Protein AF-A0A2E1AMY2-F1 (afdb_monomer_lite)

pLDDT: mean 78.02, std 17.56, range [30.98, 97.0]

Foldseek 3Di:
DDDPDDDQDDDPPGPADWDDDPQWTAHPPPRDTDHDPPDDPCPVPPPVPPDPDPVVVVVVLVVLLVLLLVLLCLFFPDPLNVVVLVVLVVVLVVVLVVVVVVQVVVCVVVVHDDDVVVSVVVSVVSCCVRDVDDRDHDDPVVSVVVSVVLSVLLSLLVVCLVPQFPQPDDQDDLLSSLLSVLVLVCLCVFDDDPNDGLRHHDPCSVNRGDDLVCCVSSVRDSVSNVVSNVSSVVRLVCSCPVVVDDSVSSRRDDPPVD

Radius of gyration: 28.72 Å; chains: 1; bounding box: 86×51×77 Å

Secondary structure (DSSP, 8-state):
----S------TT--S-EEEETTEEEETTT--EEE-TT-SS-TTTSTTTT--SHHHHHHHHHHHHHHHHHHHHHHHT-HHHHHHHHHHHHHHHHHHHHHHHHHHHHHHHHT----HHHHHHHHHHHHHHH-SS---PPPHHHHHHHHHHHHHHHHHHHHHHHHHS-------THHHHHHHHHHHHHHHH-EEETTEEEEPPPHHHHHHSPPGGGGGGGT--HHHHHHHHHHHHHHHHHHHHTS---HHHH--------

Structure (mmCIF, N/CA/C/O backbon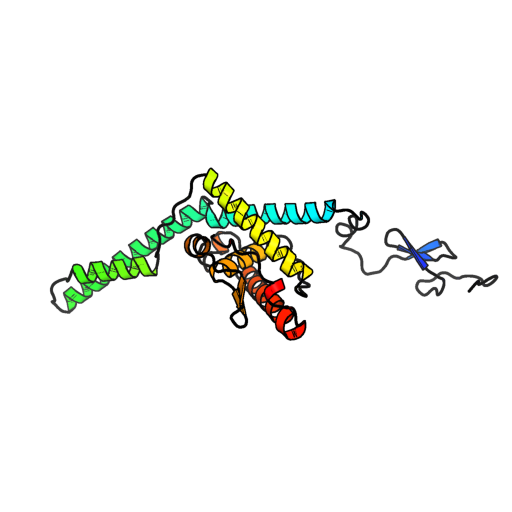e):
data_AF-A0A2E1AMY2-F1
#
_entry.id   AF-A0A2E1AMY2-F1
#
loop_
_atom_site.group_PDB
_atom_site.id
_atom_site.type_symbol
_atom_site.label_atom_id
_atom_site.label_alt_id
_atom_site.label_comp_id
_atom_site.label_asym_id
_atom_site.label_entity_id
_atom_site.label_seq_id
_atom_site.pdbx_PDB_ins_code
_atom_site.Cartn_x
_atom_site.Cartn_y
_atom_site.Cartn_z
_atom_site.occupancy
_atom_site.B_iso_or_equiv
_atom_site.auth_seq_id
_atom_site.auth_comp_id
_atom_site.auth_asym_id
_atom_site.auth_atom_id
_atom_site.pdbx_PDB_model_num
ATOM 1 N N . MET A 1 1 ? 39.941 15.121 -46.372 1.00 40.31 1 MET A N 1
ATOM 2 C CA . MET A 1 1 ? 40.728 15.903 -47.353 1.00 40.31 1 MET A CA 1
ATOM 3 C C . MET A 1 1 ? 42.065 16.235 -46.708 1.00 40.31 1 MET A C 1
ATOM 5 O O . MET A 1 1 ? 42.075 16.691 -45.576 1.00 40.31 1 MET A O 1
ATOM 9 N N . ASN A 1 2 ? 43.173 15.913 -47.380 1.00 42.38 2 ASN A N 1
ATOM 10 C CA . ASN A 1 2 ? 44.539 16.120 -46.892 1.00 42.38 2 ASN A CA 1
ATOM 11 C C . ASN A 1 2 ? 44.938 17.601 -47.017 1.00 42.38 2 ASN A C 1
ATOM 13 O O . ASN A 1 2 ? 45.165 18.055 -48.135 1.00 42.38 2 ASN A O 1
ATOM 17 N N . HIS A 1 3 ? 45.101 18.323 -45.905 1.00 49.75 3 HIS A N 1
ATOM 18 C CA . HIS A 1 3 ? 45.781 19.625 -45.909 1.00 49.75 3 HIS A CA 1
ATOM 19 C C . HIS A 1 3 ? 47.293 19.394 -45.790 1.00 49.75 3 HIS A C 1
ATOM 21 O O . HIS A 1 3 ? 47.839 19.235 -44.700 1.00 49.75 3 HIS A O 1
ATOM 27 N N . ARG A 1 4 ? 47.979 19.314 -46.936 1.00 46.59 4 ARG A N 1
ATOM 28 C CA . ARG A 1 4 ? 49.444 19.365 -47.014 1.00 46.59 4 ARG A CA 1
ATOM 29 C C . ARG A 1 4 ? 49.865 20.827 -47.203 1.00 46.59 4 ARG A C 1
ATOM 31 O O . ARG A 1 4 ? 49.759 21.330 -48.313 1.00 46.59 4 ARG A O 1
ATOM 38 N N . GLY A 1 5 ? 50.362 21.473 -46.144 1.00 57.19 5 GLY A N 1
ATOM 39 C CA . GLY A 1 5 ? 51.213 22.671 -46.260 1.00 57.19 5 GLY A CA 1
ATOM 40 C C . GLY A 1 5 ? 50.731 23.974 -45.612 1.00 57.19 5 GLY A C 1
ATOM 41 O O . GLY A 1 5 ? 51.492 24.937 -45.614 1.00 57.19 5 GLY A O 1
ATOM 42 N N . GLU A 1 6 ? 49.531 24.037 -45.036 1.00 61.88 6 GLU A N 1
ATOM 43 C CA . GLU A 1 6 ? 49.049 25.247 -44.347 1.00 61.88 6 GLU A CA 1
ATOM 44 C C . GLU A 1 6 ? 49.477 25.250 -42.868 1.00 61.88 6 GLU A C 1
ATOM 46 O O . GLU A 1 6 ? 49.405 24.224 -42.187 1.00 61.88 6 GLU A O 1
ATOM 51 N N . ILE A 1 7 ? 49.949 26.401 -42.365 1.00 63.97 7 ILE A N 1
ATOM 52 C CA . ILE A 1 7 ? 50.343 26.567 -40.957 1.00 63.97 7 ILE A CA 1
ATOM 53 C C . ILE A 1 7 ? 49.083 26.472 -40.094 1.00 63.97 7 ILE A C 1
ATOM 55 O O . ILE A 1 7 ? 48.246 27.372 -40.075 1.00 63.97 7 ILE A O 1
ATOM 59 N N . HIS A 1 8 ? 48.961 25.365 -39.370 1.00 70.12 8 HIS A N 1
ATOM 60 C CA . HIS A 1 8 ? 47.844 25.108 -38.472 1.00 70.12 8 HIS A CA 1
ATOM 61 C C . HIS A 1 8 ? 47.983 25.914 -37.174 1.00 70.12 8 HIS A C 1
ATOM 63 O O . HIS A 1 8 ? 48.888 25.673 -36.372 1.00 70.12 8 HIS A O 1
ATOM 69 N N . VAL A 1 9 ? 47.064 26.854 -36.945 1.00 70.50 9 VAL A N 1
ATOM 70 C CA . VAL A 1 9 ? 46.978 27.630 -35.700 1.00 70.50 9 VAL A CA 1
ATOM 71 C C . VAL A 1 9 ? 45.833 27.079 -34.858 1.00 70.50 9 VAL A C 1
ATOM 73 O O . VAL A 1 9 ? 44.658 27.201 -35.205 1.00 70.50 9 VAL A O 1
ATOM 76 N N . CYS A 1 10 ? 46.169 26.445 -33.735 1.00 69.75 10 CYS A N 1
ATOM 77 C CA . CYS A 1 10 ? 45.175 25.761 -32.919 1.00 69.75 10 CYS A CA 1
ATOM 78 C C . CYS A 1 10 ? 44.478 26.719 -31.941 1.00 69.75 10 CYS A C 1
ATOM 80 O O . CYS A 1 10 ? 45.086 27.189 -30.984 1.00 69.75 10 CYS A O 1
ATOM 82 N N . SER A 1 11 ? 43.183 26.955 -32.148 1.00 69.50 11 SER A N 1
ATOM 83 C CA . SER A 1 11 ? 42.293 27.703 -31.249 1.00 69.50 11 SER A CA 1
ATOM 84 C C . SER A 1 11 ? 41.048 26.874 -30.895 1.00 69.50 11 SER A C 1
ATOM 86 O O . SER A 1 11 ? 40.815 25.816 -31.488 1.00 69.50 11 SER A O 1
ATOM 88 N N . ASP A 1 12 ? 40.221 27.345 -29.955 1.00 61.81 12 ASP A N 1
ATOM 89 C CA . ASP A 1 12 ? 38.968 26.667 -29.562 1.00 61.81 12 ASP A CA 1
ATOM 90 C C . ASP A 1 12 ? 38.034 26.392 -30.761 1.00 61.81 12 ASP A C 1
ATOM 92 O O . ASP A 1 12 ? 37.312 25.391 -30.787 1.00 61.81 12 ASP A O 1
ATOM 96 N N . HIS A 1 13 ? 38.123 27.230 -31.799 1.00 62.97 13 HIS A N 1
ATOM 97 C CA . HIS A 1 13 ? 37.326 27.175 -33.028 1.00 62.97 13 HIS A CA 1
ATOM 98 C C . HIS A 1 13 ? 38.078 26.545 -34.206 1.00 62.97 13 HIS A C 1
ATOM 100 O O . HIS A 1 13 ? 37.733 26.770 -35.354 1.00 62.97 13 HIS A O 1
ATOM 106 N N . CYS A 1 14 ? 39.127 25.770 -33.940 1.00 69.62 14 CYS A N 1
ATOM 107 C CA . CYS A 1 14 ? 39.872 25.092 -34.991 1.00 69.62 14 CYS A CA 1
ATOM 108 C C . CYS A 1 14 ? 38.985 24.117 -35.799 1.00 69.62 14 CYS A C 1
ATOM 110 O O . CYS A 1 14 ? 38.305 23.282 -35.193 1.00 69.62 14 CYS A O 1
ATOM 112 N N . ASP A 1 15 ? 39.088 24.181 -37.132 1.00 64.81 15 ASP A N 1
ATOM 113 C CA . ASP A 1 15 ? 38.325 23.376 -38.106 1.00 64.81 15 ASP A CA 1
ATOM 114 C C . ASP A 1 15 ? 38.953 22.015 -38.454 1.00 64.81 15 ASP A C 1
ATOM 116 O O . ASP A 1 15 ? 38.374 21.225 -39.199 1.00 64.81 15 ASP A O 1
ATOM 120 N N . SER A 1 16 ? 40.144 21.715 -37.929 1.00 69.62 16 SER A N 1
ATOM 121 C CA . SER A 1 16 ? 40.772 20.407 -38.149 1.00 69.62 16 SER A CA 1
ATOM 122 C C . SER A 1 16 ? 39.957 19.277 -37.515 1.00 69.62 16 SER A C 1
ATOM 124 O O . SER A 1 16 ? 39.240 19.477 -36.531 1.00 69.62 16 SER A O 1
ATOM 126 N N . GLU A 1 17 ? 40.094 18.070 -38.065 1.00 63.53 17 GLU A N 1
ATOM 127 C CA . GLU A 1 17 ? 39.434 16.873 -37.552 1.00 63.53 17 GLU A CA 1
ATOM 128 C C . GLU A 1 17 ? 39.862 16.636 -36.091 1.00 63.53 17 GLU A C 1
ATOM 130 O O . GLU A 1 17 ? 41.052 16.654 -35.767 1.00 63.53 17 GLU A O 1
ATOM 135 N N . LYS A 1 18 ? 38.904 16.479 -35.171 1.00 70.06 18 LYS A N 1
ATOM 136 C CA . LYS A 1 18 ? 39.182 16.323 -33.733 1.00 70.06 18 LYS A CA 1
ATOM 137 C C . LYS A 1 18 ? 38.855 14.902 -33.312 1.00 70.06 18 LYS A C 1
ATOM 139 O O . LYS A 1 18 ? 37.743 14.428 -33.530 1.00 70.06 18 LYS A O 1
ATOM 144 N N . VAL A 1 19 ? 39.808 14.249 -32.658 1.00 64.31 19 VAL A N 1
ATOM 145 C CA . VAL A 1 19 ? 39.619 12.909 -32.098 1.00 64.31 19 VAL A CA 1
ATOM 146 C C . VAL A 1 19 ? 39.274 13.046 -30.623 1.00 64.31 19 VAL A C 1
ATOM 148 O O . VAL A 1 19 ? 39.917 13.785 -29.874 1.00 64.31 19 VAL A O 1
ATOM 151 N N . PHE A 1 20 ? 38.219 12.352 -30.207 1.00 61.69 20 PHE A N 1
ATOM 152 C CA . PHE A 1 20 ? 37.793 12.317 -28.816 1.00 61.69 20 PHE A CA 1
ATOM 153 C C . PHE A 1 20 ? 38.506 11.179 -28.084 1.00 61.69 20 PHE A C 1
ATOM 155 O O . PHE A 1 20 ? 38.316 10.011 -28.424 1.00 61.69 20 PHE A O 1
ATOM 162 N N . SER A 1 21 ? 39.301 11.517 -27.070 1.00 55.84 21 SER A N 1
ATOM 163 C CA . SER A 1 21 ? 39.931 10.542 -26.177 1.00 55.84 21 SER A CA 1
ATOM 164 C C . SER A 1 21 ? 39.962 11.062 -24.740 1.00 55.84 21 SER A C 1
ATOM 166 O O . SER A 1 21 ? 40.225 12.239 -24.479 1.00 55.84 21 SER A O 1
ATOM 168 N N . ASP A 1 22 ? 39.646 10.180 -23.792 1.00 59.34 22 ASP A N 1
ATOM 169 C CA . ASP A 1 22 ? 39.714 10.428 -22.346 1.00 59.34 22 ASP A CA 1
ATOM 170 C C . ASP A 1 22 ? 38.980 11.692 -21.860 1.00 59.34 22 ASP A C 1
ATOM 172 O O . ASP A 1 22 ? 39.437 12.380 -20.951 1.00 59.34 22 ASP A O 1
ATOM 176 N N . GLY A 1 23 ? 37.837 12.028 -22.469 1.00 54.19 23 GLY A N 1
ATOM 177 C CA . GLY A 1 23 ? 37.028 13.184 -22.059 1.00 54.19 23 GLY A CA 1
ATOM 178 C C . GLY A 1 23 ? 37.481 14.532 -22.631 1.00 54.19 23 GLY A C 1
ATOM 179 O O . GLY A 1 23 ? 36.841 15.549 -22.356 1.00 54.19 23 GLY A O 1
ATOM 180 N N . PHE A 1 24 ? 38.520 14.546 -23.466 1.00 61.28 24 PHE A N 1
ATOM 181 C CA . PHE A 1 24 ? 39.029 15.739 -24.137 1.00 61.28 24 PHE A CA 1
ATOM 182 C C . PHE A 1 24 ? 38.851 15.627 -25.654 1.00 61.28 24 PHE A C 1
ATOM 184 O O . PHE A 1 24 ? 38.907 14.542 -26.236 1.00 61.28 24 PHE A O 1
ATOM 191 N N . LEU A 1 25 ? 38.634 16.769 -26.305 1.00 66.12 25 LEU A N 1
ATOM 192 C CA . LEU A 1 25 ? 38.726 16.874 -27.760 1.00 66.12 25 LEU A CA 1
ATOM 193 C C . LEU A 1 25 ? 40.169 17.227 -28.106 1.00 66.12 25 LEU A C 1
ATOM 195 O O . LEU A 1 25 ? 40.648 18.288 -27.708 1.00 66.12 25 LEU A O 1
ATOM 199 N N . THR A 1 26 ? 40.851 16.343 -28.827 1.00 75.44 26 THR A N 1
ATOM 200 C CA . THR A 1 26 ? 42.246 16.540 -29.225 1.00 75.44 26 THR A CA 1
ATOM 201 C C . THR A 1 26 ? 42.296 16.881 -30.707 1.00 75.44 26 THR A C 1
ATOM 203 O O . THR A 1 26 ? 41.752 16.153 -31.540 1.00 75.44 26 THR A O 1
ATOM 206 N N . CYS A 1 27 ? 42.927 18.003 -31.044 1.00 77.69 27 CYS A N 1
ATOM 207 C CA . CYS A 1 27 ? 43.193 18.356 -32.436 1.00 77.69 27 CYS A CA 1
ATOM 208 C C . CYS A 1 27 ? 44.152 17.333 -33.065 1.00 77.69 27 CYS A C 1
ATOM 210 O O . CYS A 1 27 ? 45.223 17.085 -32.513 1.00 77.69 27 CYS A O 1
ATOM 212 N N . THR A 1 28 ? 43.796 16.757 -34.218 1.00 73.38 28 THR A N 1
ATOM 213 C CA . THR A 1 28 ? 44.633 15.742 -34.893 1.00 73.38 28 THR A CA 1
ATOM 214 C C . THR A 1 28 ? 45.921 16.297 -35.489 1.00 73.38 28 THR A C 1
ATOM 216 O O . THR A 1 28 ? 46.838 15.525 -35.752 1.00 73.38 28 THR A O 1
ATOM 219 N N . ILE A 1 29 ? 46.015 17.618 -35.671 1.00 75.38 29 ILE A N 1
ATOM 220 C CA . ILE A 1 29 ? 47.194 18.265 -36.254 1.00 75.38 29 ILE A CA 1
ATOM 221 C C . ILE A 1 29 ? 48.177 18.728 -35.166 1.00 75.38 29 ILE A C 1
ATOM 223 O O . ILE A 1 29 ? 49.368 18.456 -35.269 1.00 75.38 29 ILE A O 1
ATOM 227 N N . SER A 1 30 ? 47.710 19.412 -34.112 1.00 74.31 30 SER A N 1
ATOM 228 C CA . SER A 1 30 ?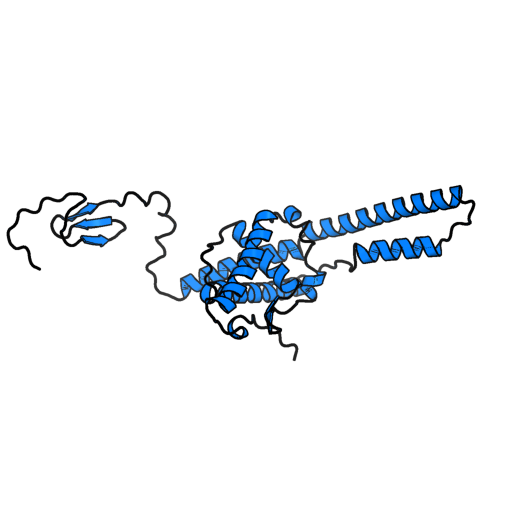 48.590 19.967 -33.061 1.00 74.31 30 SER A CA 1
ATOM 229 C C . SER A 1 30 ? 48.696 19.121 -31.790 1.00 74.31 30 SER A C 1
ATOM 231 O O . SER A 1 30 ? 49.562 19.387 -30.961 1.00 74.31 30 SER A O 1
ATOM 233 N N . GLY A 1 31 ? 47.787 18.166 -31.569 1.00 67.81 31 GLY A N 1
ATOM 234 C CA . GLY A 1 31 ? 47.720 17.388 -30.327 1.00 67.81 31 GLY A CA 1
ATOM 235 C C . GLY A 1 31 ? 47.231 18.166 -29.095 1.00 67.81 31 GLY A C 1
ATOM 236 O O . GLY A 1 31 ? 47.201 17.614 -27.996 1.00 67.81 31 GLY A O 1
ATOM 237 N N . ILE A 1 32 ? 46.828 19.434 -29.245 1.00 72.25 32 ILE A N 1
ATOM 238 C CA . ILE A 1 32 ? 46.321 20.251 -28.132 1.00 72.25 32 ILE A CA 1
ATOM 239 C C . ILE A 1 32 ? 44.943 19.738 -27.693 1.00 72.25 32 ILE A C 1
ATOM 241 O O . ILE A 1 32 ? 44.065 19.472 -28.522 1.00 72.25 32 ILE A O 1
ATOM 245 N N . ARG A 1 33 ? 44.773 19.594 -26.372 1.00 68.56 33 ARG A N 1
ATOM 246 C CA . ARG A 1 33 ? 43.568 19.063 -25.721 1.00 68.56 33 ARG A CA 1
ATOM 247 C C . ARG A 1 33 ? 42.667 20.205 -25.264 1.00 68.56 33 ARG A C 1
ATOM 249 O O . ARG A 1 33 ? 43.094 21.060 -24.495 1.00 68.56 33 ARG A O 1
ATOM 256 N N . TYR A 1 34 ? 41.405 20.166 -25.675 1.00 64.31 34 TYR A N 1
ATOM 257 C CA . TYR A 1 34 ? 40.381 21.125 -25.268 1.00 64.31 34 TYR A CA 1
ATOM 258 C C . TYR A 1 34 ? 39.431 20.484 -24.250 1.00 64.31 34 TYR A C 1
ATOM 260 O O . TYR A 1 34 ? 38.849 19.424 -24.505 1.00 64.31 34 TYR A O 1
ATOM 268 N N . ALA A 1 35 ? 39.266 21.125 -23.090 1.00 53.91 35 ALA A N 1
ATOM 269 C CA . ALA A 1 35 ? 38.279 20.734 -22.087 1.00 53.91 35 ALA A CA 1
ATOM 270 C C . ALA A 1 35 ? 36.901 21.305 -22.461 1.00 53.91 35 ALA A C 1
ATOM 272 O O . ALA A 1 35 ? 36.772 22.497 -22.732 1.00 53.91 35 ALA A O 1
ATOM 273 N N . LYS A 1 36 ? 35.841 20.485 -22.464 1.00 50.91 36 LYS A N 1
ATOM 274 C CA . LYS A 1 36 ? 34.476 21.010 -22.648 1.00 50.91 36 LYS A CA 1
ATOM 275 C C . LYS A 1 36 ? 34.057 21.831 -21.415 1.00 50.91 36 LYS A C 1
ATOM 277 O O . LYS A 1 36 ? 34.085 21.279 -20.315 1.00 50.91 36 LYS A O 1
ATOM 282 N N . PRO A 1 37 ? 33.508 23.051 -21.564 1.00 43.16 37 PRO A N 1
ATOM 283 C CA . PRO A 1 37 ? 33.017 23.862 -20.440 1.00 43.16 37 PRO A CA 1
ATOM 284 C C . PRO A 1 37 ? 31.703 23.359 -19.790 1.00 43.16 37 PRO A C 1
ATOM 286 O O . PRO A 1 37 ? 30.947 24.148 -19.237 1.00 43.16 37 PRO A O 1
ATOM 289 N N . LYS A 1 38 ? 31.383 22.053 -19.829 1.00 40.78 38 LYS A N 1
ATOM 290 C CA . LYS A 1 38 ? 30.124 21.508 -19.262 1.00 40.78 38 LYS A CA 1
ATOM 291 C C . LYS A 1 38 ? 30.238 20.224 -18.429 1.00 40.78 38 LYS A C 1
ATOM 293 O O . LYS A 1 38 ? 29.212 19.654 -18.076 1.00 40.78 38 LYS A O 1
ATOM 298 N N . TYR A 1 39 ? 31.440 19.780 -18.066 1.00 38.56 39 TYR A N 1
ATOM 299 C CA . TYR A 1 39 ? 31.623 18.544 -17.289 1.00 38.56 39 TYR A CA 1
ATOM 300 C C . TYR A 1 39 ? 32.449 18.766 -16.016 1.00 38.56 39 TYR A C 1
ATOM 302 O O . TYR A 1 39 ? 33.492 18.157 -15.819 1.00 38.56 39 TYR A O 1
ATOM 310 N N . VAL A 1 40 ? 31.951 19.611 -15.113 1.00 35.59 40 VAL A N 1
ATOM 311 C CA . VAL A 1 40 ? 32.382 19.614 -13.707 1.00 35.59 40 VAL A CA 1
ATOM 312 C C . VAL A 1 40 ? 31.167 19.197 -12.881 1.00 35.59 40 VAL A C 1
ATOM 314 O O . VAL A 1 40 ? 30.366 20.046 -12.518 1.00 35.59 40 VAL A O 1
ATOM 317 N N . ASN A 1 41 ? 30.961 17.873 -12.764 1.00 31.88 41 ASN A N 1
ATOM 318 C CA . ASN A 1 41 ? 30.173 17.146 -11.733 1.00 31.88 41 ASN A CA 1
ATOM 319 C C . ASN A 1 41 ? 29.782 15.701 -12.130 1.00 31.88 41 ASN A C 1
ATOM 321 O O . ASN A 1 41 ? 29.032 15.046 -11.416 1.00 31.88 41 ASN A O 1
ATOM 325 N N . THR A 1 42 ? 30.303 15.150 -13.230 1.00 38.03 42 THR A N 1
ATOM 326 C CA . THR A 1 42 ? 29.958 13.788 -13.707 1.00 38.03 42 THR A CA 1
ATOM 327 C C . THR A 1 42 ? 31.139 12.813 -13.736 1.00 38.03 42 THR A C 1
ATOM 329 O O . THR A 1 42 ? 31.023 11.718 -14.283 1.00 38.03 42 THR A O 1
ATOM 332 N N . TYR A 1 43 ? 32.264 13.155 -13.098 1.00 37.12 43 TYR A N 1
ATOM 333 C CA . TYR A 1 43 ? 33.479 12.324 -13.107 1.00 37.12 43 TYR A CA 1
ATOM 334 C C . TYR A 1 43 ? 33.322 10.979 -12.363 1.00 37.12 43 TYR A C 1
ATOM 336 O O . TYR A 1 43 ? 34.086 10.053 -12.606 1.00 37.12 43 TYR A O 1
ATOM 344 N N . GLN A 1 44 ? 32.287 10.814 -11.527 1.00 36.03 44 GLN A N 1
ATOM 345 C CA . GLN A 1 44 ? 31.931 9.507 -10.947 1.00 36.03 44 GLN A CA 1
ATOM 346 C C . GLN A 1 44 ? 30.903 8.710 -11.769 1.00 36.03 44 GLN A C 1
ATOM 348 O O . GLN A 1 44 ? 30.736 7.522 -11.522 1.00 36.03 44 GLN A O 1
ATOM 353 N N . ALA A 1 45 ? 30.234 9.313 -12.757 1.00 39.38 45 ALA A N 1
ATOM 354 C CA . ALA A 1 45 ? 29.166 8.646 -13.509 1.00 39.38 45 ALA A CA 1
ATOM 355 C C . ALA A 1 45 ? 29.640 7.985 -14.817 1.00 39.38 45 ALA A C 1
ATOM 357 O O . ALA A 1 45 ? 28.972 7.084 -15.316 1.00 39.38 45 ALA A O 1
ATOM 358 N N . ASN A 1 46 ? 30.784 8.401 -15.377 1.00 36.38 46 ASN A N 1
ATOM 359 C CA . ASN A 1 46 ? 31.157 8.032 -16.751 1.00 36.38 46 ASN A CA 1
ATOM 360 C C . ASN A 1 46 ? 32.362 7.083 -16.888 1.00 36.38 46 ASN A C 1
ATOM 362 O O . ASN A 1 46 ? 32.670 6.676 -18.006 1.00 36.38 46 ASN A O 1
ATOM 366 N N . HIS A 1 47 ? 32.998 6.651 -15.793 1.00 35.12 47 HIS A N 1
ATOM 367 C CA . HIS A 1 47 ? 34.066 5.638 -15.857 1.00 35.12 47 HIS A CA 1
ATOM 368 C C . HIS A 1 47 ? 33.573 4.177 -15.936 1.00 35.12 47 HIS A C 1
ATOM 370 O O . HIS A 1 47 ? 34.393 3.266 -16.011 1.00 35.12 47 HIS A O 1
ATOM 376 N N . GLU A 1 48 ? 32.261 3.929 -16.018 1.00 38.88 48 GLU A N 1
ATOM 377 C CA . GLU A 1 48 ? 31.706 2.575 -16.222 1.00 38.88 48 GLU A CA 1
ATOM 378 C C . GLU A 1 48 ? 31.282 2.265 -17.673 1.00 38.88 48 GLU A C 1
ATOM 380 O O . GLU A 1 48 ? 30.824 1.160 -17.961 1.00 38.88 48 GLU A O 1
ATOM 385 N N . TYR A 1 49 ? 31.458 3.190 -18.624 1.00 40.31 49 TYR A N 1
ATOM 386 C CA . TYR A 1 49 ? 30.783 3.101 -19.931 1.00 40.31 49 TYR A CA 1
ATOM 387 C C . TYR A 1 49 ? 31.525 2.367 -21.060 1.00 40.31 49 TYR A C 1
ATOM 389 O O . TYR A 1 49 ? 30.982 2.240 -22.156 1.00 40.31 49 TYR A O 1
ATOM 397 N N . HIS A 1 50 ? 32.702 1.789 -20.804 1.00 36.69 50 HIS A N 1
ATOM 398 C CA . HIS A 1 50 ? 33.422 0.983 -21.803 1.00 36.69 50 HIS A CA 1
ATOM 399 C C . HIS A 1 50 ? 33.781 -0.426 -21.313 1.00 36.69 50 HIS A C 1
ATOM 401 O O . HIS A 1 50 ? 34.893 -0.913 -21.497 1.00 36.69 50 HIS A O 1
ATOM 407 N N . ARG A 1 51 ? 32.802 -1.126 -20.724 1.00 34.25 51 ARG A N 1
ATOM 408 C CA . ARG A 1 51 ? 32.774 -2.597 -20.696 1.00 34.25 51 ARG A CA 1
ATOM 409 C C . ARG A 1 51 ? 31.418 -3.093 -21.189 1.00 34.25 51 ARG A C 1
ATOM 411 O O . ARG A 1 51 ? 30.479 -3.272 -20.422 1.00 34.25 51 ARG A O 1
ATOM 418 N N . THR A 1 52 ? 31.320 -3.340 -22.489 1.00 46.72 52 THR A N 1
ATOM 419 C CA . THR A 1 52 ? 30.299 -4.212 -23.082 1.00 46.72 52 THR A CA 1
ATOM 420 C C . THR A 1 52 ? 30.300 -5.559 -22.354 1.00 46.72 52 THR A C 1
ATOM 422 O O . THR A 1 52 ? 31.253 -6.304 -22.553 1.00 46.72 52 THR A O 1
ATOM 425 N N . SER A 1 53 ? 29.319 -5.886 -21.495 1.00 40.62 53 SER A N 1
ATOM 426 C CA . SER A 1 53 ? 29.070 -7.260 -20.998 1.00 40.62 53 SER A CA 1
ATOM 427 C C . SER A 1 53 ? 27.896 -7.332 -20.014 1.00 40.62 53 SER A C 1
ATOM 429 O O . SER A 1 53 ? 27.675 -6.428 -19.215 1.00 40.62 53 SER A O 1
ATOM 431 N N . SER A 1 54 ? 27.185 -8.461 -20.006 1.00 47.88 54 SER A N 1
ATOM 432 C CA . SER A 1 54 ? 26.070 -8.851 -19.116 1.00 47.88 54 SER A CA 1
ATOM 433 C C . SER A 1 54 ? 26.207 -8.529 -17.614 1.00 47.88 54 SER A C 1
ATOM 435 O O . SER A 1 54 ? 25.234 -8.600 -16.871 1.00 47.88 54 SER A O 1
ATOM 437 N N . THR A 1 55 ? 27.407 -8.218 -17.138 1.00 47.94 55 THR A N 1
ATOM 438 C CA . THR A 1 55 ? 27.755 -7.918 -15.746 1.00 47.94 55 THR A CA 1
ATOM 439 C C . THR A 1 55 ? 27.182 -6.591 -15.244 1.00 47.94 55 THR A C 1
ATOM 441 O O . THR A 1 55 ? 26.641 -6.577 -14.146 1.00 47.94 55 THR A O 1
ATOM 444 N N . VAL A 1 56 ? 27.187 -5.507 -16.030 1.00 49.53 56 VAL A N 1
ATOM 445 C CA . VAL A 1 56 ? 26.653 -4.194 -15.585 1.00 49.53 56 VAL A CA 1
ATOM 446 C C . VAL A 1 56 ? 25.131 -4.234 -15.416 1.00 49.53 56 VAL A C 1
ATOM 448 O O . VAL A 1 56 ? 24.589 -3.766 -14.415 1.00 49.53 56 VAL A O 1
ATOM 451 N N . VAL A 1 57 ? 24.431 -4.883 -16.353 1.00 56.56 57 VAL A N 1
ATOM 452 C CA . VAL A 1 57 ? 22.978 -5.108 -16.258 1.00 56.56 57 VAL A CA 1
ATOM 453 C C . VAL A 1 57 ? 22.645 -5.962 -15.029 1.00 56.56 57 VAL A C 1
ATOM 455 O O . VAL A 1 57 ? 21.711 -5.635 -14.299 1.00 56.56 57 VAL A O 1
ATOM 458 N N . ARG A 1 58 ? 23.446 -6.999 -14.742 1.00 58.88 58 ARG A N 1
ATOM 459 C CA . ARG A 1 58 ? 23.296 -7.832 -13.535 1.00 58.88 58 ARG A CA 1
ATOM 460 C C . ARG A 1 58 ? 23.545 -7.049 -12.244 1.00 58.88 58 ARG A C 1
ATOM 462 O O . ARG A 1 58 ? 22.791 -7.235 -11.296 1.00 58.88 58 ARG A O 1
ATOM 469 N N . VAL A 1 59 ? 24.541 -6.161 -12.199 1.00 59.78 59 VAL A N 1
ATOM 470 C CA . VAL A 1 59 ? 24.837 -5.324 -11.019 1.00 59.78 59 VAL A CA 1
ATOM 471 C C . VAL A 1 59 ? 23.707 -4.331 -10.755 1.00 59.78 59 VAL A C 1
ATOM 473 O O . VAL A 1 59 ? 23.245 -4.221 -9.621 1.00 59.78 59 VAL A O 1
ATOM 476 N N . HIS A 1 60 ? 23.192 -3.668 -11.793 1.00 66.62 60 HIS A N 1
ATOM 477 C CA . HIS A 1 60 ? 22.070 -2.738 -11.655 1.00 66.62 60 HIS A CA 1
ATOM 478 C C . HIS A 1 60 ? 20.780 -3.447 -11.214 1.00 66.62 60 HIS A C 1
ATOM 480 O O . HIS A 1 60 ? 20.074 -2.958 -10.334 1.00 66.62 60 HIS A O 1
ATOM 486 N N . GLN A 1 61 ? 20.500 -4.633 -11.766 1.00 72.94 61 GLN A N 1
ATOM 487 C CA . GLN A 1 61 ? 19.377 -5.468 -11.329 1.00 72.94 61 GLN A CA 1
ATOM 488 C C . GLN A 1 61 ? 19.554 -5.952 -9.888 1.00 72.94 61 GLN A C 1
ATOM 490 O O . GLN A 1 61 ? 18.616 -5.878 -9.103 1.00 72.94 61 GLN A O 1
ATOM 495 N N . HIS A 1 62 ? 20.746 -6.410 -9.505 1.00 79.00 62 HIS A N 1
ATOM 496 C CA . HIS A 1 62 ? 21.030 -6.835 -8.135 1.00 79.00 62 HIS A CA 1
ATOM 497 C C . HIS A 1 62 ? 20.862 -5.679 -7.140 1.00 79.00 62 HIS A C 1
ATOM 499 O O . HIS A 1 62 ? 20.240 -5.843 -6.094 1.00 79.00 62 HIS A O 1
ATOM 505 N N . HIS A 1 63 ? 21.346 -4.486 -7.487 1.00 82.56 63 HIS A N 1
ATOM 506 C CA . HIS A 1 63 ? 21.167 -3.288 -6.673 1.00 82.56 63 HIS A CA 1
ATOM 507 C C . HIS A 1 63 ? 19.686 -2.918 -6.510 1.00 82.56 63 HIS A C 1
ATOM 509 O O . HIS A 1 63 ? 19.230 -2.698 -5.388 1.00 82.56 63 HIS A O 1
ATOM 515 N N . LEU A 1 64 ? 18.912 -2.937 -7.602 1.00 84.56 64 LEU A N 1
ATOM 516 C CA . LEU A 1 64 ? 17.464 -2.730 -7.554 1.00 84.56 64 LEU A CA 1
ATOM 517 C C . LEU A 1 64 ? 16.778 -3.769 -6.661 1.00 84.56 64 LEU A C 1
ATOM 519 O O . LEU A 1 64 ? 15.935 -3.403 -5.846 1.00 84.56 64 LEU A O 1
ATOM 523 N N . LYS A 1 65 ? 17.147 -5.049 -6.790 1.00 88.00 65 LYS A N 1
ATOM 524 C CA . LYS A 1 65 ? 16.587 -6.130 -5.974 1.00 88.00 65 LYS A CA 1
ATOM 525 C C . LYS A 1 65 ? 16.883 -5.939 -4.488 1.00 88.00 65 LYS A C 1
ATOM 527 O O . LYS A 1 65 ? 15.986 -6.131 -3.674 1.00 88.00 65 LYS A O 1
ATOM 532 N N . ASN A 1 66 ? 18.088 -5.504 -4.133 1.00 89.88 66 ASN A N 1
ATOM 533 C CA . ASN A 1 66 ? 18.448 -5.232 -2.741 1.00 89.88 66 ASN A CA 1
ATOM 534 C C . ASN A 1 66 ? 17.620 -4.086 -2.152 1.00 89.88 66 ASN A C 1
ATOM 536 O O . ASN A 1 66 ? 17.013 -4.253 -1.096 1.00 89.88 66 ASN A O 1
ATOM 540 N N . ILE A 1 67 ? 17.515 -2.959 -2.862 1.00 90.00 67 ILE A N 1
ATOM 541 C CA . ILE A 1 67 ? 16.701 -1.824 -2.403 1.00 90.00 67 ILE A CA 1
ATOM 542 C C . ILE A 1 67 ? 15.225 -2.227 -2.324 1.00 90.00 67 ILE A C 1
ATOM 544 O O . ILE A 1 67 ? 14.541 -1.909 -1.353 1.00 90.00 67 ILE A O 1
ATOM 548 N N . ALA A 1 68 ? 14.724 -2.969 -3.314 1.00 92.19 68 ALA A N 1
ATOM 549 C CA . ALA A 1 68 ? 13.357 -3.474 -3.310 1.00 92.19 68 ALA A CA 1
ATOM 550 C C . ALA A 1 68 ? 13.085 -4.378 -2.106 1.00 92.19 68 ALA A C 1
ATOM 552 O O . ALA A 1 68 ? 12.067 -4.203 -1.434 1.00 92.19 68 ALA A O 1
ATOM 553 N N . HIS A 1 69 ? 14.015 -5.279 -1.791 1.00 94.62 69 HIS A N 1
ATOM 554 C CA . HIS A 1 69 ? 13.945 -6.135 -0.618 1.00 94.62 69 HIS A CA 1
ATOM 555 C C . HIS A 1 69 ? 13.912 -5.317 0.682 1.00 94.62 69 HIS A C 1
ATOM 557 O O . HIS A 1 69 ? 13.063 -5.556 1.540 1.00 94.62 69 HIS A O 1
ATOM 563 N N . GLU A 1 70 ? 14.792 -4.326 0.834 1.00 93.44 70 GLU A N 1
ATOM 564 C CA . GLU A 1 70 ? 14.827 -3.457 2.017 1.00 93.44 70 GLU A CA 1
ATOM 565 C C . GLU A 1 70 ? 13.529 -2.659 2.190 1.00 93.44 70 GLU A C 1
ATOM 567 O O . GLU A 1 70 ? 12.963 -2.614 3.287 1.00 93.44 70 GLU A O 1
ATOM 572 N N . VAL A 1 71 ? 13.009 -2.076 1.105 1.00 94.38 71 VAL A N 1
ATOM 573 C CA . VAL A 1 71 ? 11.735 -1.345 1.103 1.00 94.38 71 VAL A CA 1
ATOM 574 C C . VAL A 1 71 ? 10.578 -2.275 1.472 1.00 94.38 71 VAL A C 1
ATOM 576 O O . VAL A 1 71 ? 9.786 -1.933 2.353 1.00 94.38 71 VAL A O 1
ATOM 579 N N . LEU A 1 72 ? 10.497 -3.459 0.856 1.00 94.69 72 LEU A N 1
ATOM 580 C CA . LEU A 1 72 ? 9.490 -4.480 1.156 1.00 94.69 72 LEU A CA 1
ATOM 581 C C . LEU A 1 72 ? 9.525 -4.879 2.626 1.00 94.69 72 LEU A C 1
ATOM 583 O O . LEU A 1 72 ? 8.505 -4.807 3.310 1.00 94.69 72 LEU A O 1
ATOM 587 N N . PHE A 1 73 ? 10.700 -5.243 3.132 1.00 94.75 73 PHE A N 1
ATOM 588 C CA . PHE A 1 73 ? 10.864 -5.660 4.516 1.00 94.75 73 PHE A CA 1
ATOM 589 C C . PHE A 1 73 ? 10.476 -4.535 5.484 1.00 94.75 73 PHE A C 1
ATOM 591 O O . PHE A 1 73 ? 9.753 -4.753 6.461 1.00 94.75 73 PHE A O 1
ATOM 598 N N . ARG A 1 74 ? 10.884 -3.296 5.185 1.00 94.44 74 ARG A N 1
ATOM 599 C CA . ARG A 1 74 ? 10.544 -2.117 5.987 1.00 94.44 74 ARG A CA 1
ATOM 600 C C . ARG A 1 74 ? 9.034 -1.875 6.042 1.00 94.44 74 ARG A C 1
ATOM 602 O O . ARG A 1 74 ? 8.515 -1.605 7.129 1.00 94.44 74 ARG A O 1
ATOM 609 N N . LEU A 1 75 ? 8.341 -1.987 4.910 1.00 93.75 75 LEU A N 1
ATOM 610 C CA . LEU A 1 75 ? 6.898 -1.751 4.803 1.00 93.75 75 LEU A CA 1
ATOM 611 C C . LEU A 1 75 ? 6.057 -2.906 5.357 1.00 93.75 75 LEU A C 1
ATOM 613 O O . LEU A 1 75 ? 5.002 -2.650 5.932 1.00 93.75 75 LEU A O 1
ATOM 617 N N . LEU A 1 76 ? 6.498 -4.153 5.186 1.00 91.19 76 LEU A N 1
ATOM 618 C CA . LEU A 1 76 ? 5.688 -5.335 5.482 1.00 91.19 76 LEU A CA 1
ATOM 619 C C . LEU A 1 76 ? 6.019 -5.987 6.819 1.00 91.19 76 LEU A C 1
ATOM 621 O O . LEU A 1 76 ? 5.099 -6.443 7.480 1.00 91.19 76 LEU A O 1
ATOM 625 N N . PHE A 1 77 ? 7.285 -6.035 7.236 1.00 91.69 77 PHE A N 1
ATOM 626 C CA . PHE A 1 77 ? 7.715 -6.925 8.328 1.00 91.69 77 PHE A CA 1
ATOM 627 C C . PHE A 1 77 ? 8.483 -6.227 9.451 1.00 91.69 77 PHE A C 1
ATOM 629 O O . PHE A 1 77 ? 8.749 -6.819 10.495 1.00 91.69 77 PHE A O 1
ATOM 636 N N . SER A 1 78 ? 8.827 -4.949 9.287 1.00 92.00 78 SER A N 1
ATOM 637 C CA . SER A 1 78 ? 9.638 -4.250 10.281 1.00 92.00 78 SER A CA 1
ATOM 638 C C . SER A 1 78 ? 8.971 -4.134 11.657 1.00 92.00 78 SER A C 1
ATOM 640 O O . SER A 1 78 ? 7.756 -3.988 11.809 1.00 92.00 78 SER A O 1
ATOM 642 N N . LYS A 1 79 ? 9.797 -4.037 12.704 1.00 91.19 79 LYS A N 1
ATOM 643 C CA . LYS A 1 79 ? 9.323 -3.678 14.054 1.00 91.19 79 LYS A CA 1
ATOM 644 C C . LYS A 1 79 ? 8.562 -2.343 14.057 1.00 91.19 79 LYS A C 1
ATOM 646 O O . LYS A 1 79 ? 7.647 -2.158 14.858 1.00 91.19 79 LYS A O 1
ATOM 651 N N . LYS A 1 80 ? 8.925 -1.410 13.164 1.00 91.88 80 LYS A N 1
ATOM 652 C CA . LYS A 1 80 ? 8.239 -0.118 12.999 1.00 91.88 80 LYS A CA 1
ATOM 653 C C . LYS A 1 80 ? 6.818 -0.316 12.466 1.00 91.88 80 LYS A C 1
ATOM 655 O O . LYS A 1 80 ? 5.889 0.264 13.024 1.00 91.88 80 LYS A O 1
ATOM 660 N N . ARG A 1 81 ? 6.646 -1.204 11.478 1.00 90.38 81 ARG A N 1
ATOM 661 C CA . ARG A 1 81 ? 5.344 -1.618 10.937 1.00 90.38 81 ARG A CA 1
ATOM 662 C C . ARG A 1 81 ? 4.436 -2.180 12.028 1.00 90.38 81 ARG A C 1
ATOM 664 O O . ARG A 1 81 ? 3.306 -1.721 12.185 1.00 90.38 81 ARG A O 1
ATOM 671 N N . PHE A 1 82 ? 4.961 -3.093 12.840 1.00 88.44 82 PHE A N 1
ATOM 672 C CA . PHE A 1 82 ? 4.217 -3.685 13.951 1.00 88.44 82 PHE A CA 1
ATOM 673 C C . PHE A 1 82 ? 3.770 -2.651 14.992 1.00 88.44 82 PHE A C 1
ATOM 675 O O . PHE A 1 82 ? 2.609 -2.617 15.400 1.00 88.44 82 PHE A O 1
ATOM 682 N N . LYS A 1 83 ? 4.684 -1.761 15.401 1.00 91.06 83 LYS A N 1
ATOM 683 C CA . LYS A 1 83 ? 4.371 -0.678 16.344 1.00 91.06 83 LYS A CA 1
ATOM 684 C C . LYS A 1 83 ? 3.289 0.256 15.797 1.00 91.06 83 LYS A C 1
ATOM 686 O O . LYS A 1 83 ? 2.414 0.660 16.560 1.00 91.06 83 LYS A O 1
ATOM 691 N N . ALA A 1 84 ? 3.328 0.574 14.503 1.00 89.94 84 ALA A N 1
ATOM 692 C CA . ALA A 1 84 ? 2.324 1.415 13.857 1.00 89.94 84 ALA A CA 1
ATOM 693 C C . ALA A 1 84 ? 0.928 0.767 13.871 1.00 89.94 84 ALA A C 1
ATOM 695 O O . ALA A 1 84 ? -0.041 1.437 14.220 1.00 89.94 84 ALA A O 1
ATOM 696 N N . GLU A 1 85 ? 0.819 -0.535 13.588 1.00 87.75 85 GLU A N 1
ATOM 697 C CA . GLU A 1 85 ? -0.465 -1.254 13.670 1.00 87.75 85 GLU A CA 1
ATOM 698 C C . GLU A 1 85 ? -0.992 -1.361 15.099 1.00 87.75 85 GLU A C 1
ATOM 700 O O . GLU A 1 85 ? -2.170 -1.104 15.351 1.00 87.75 85 GLU A O 1
ATOM 705 N N . LYS A 1 86 ? -0.118 -1.641 16.072 1.00 88.94 86 LYS A N 1
ATOM 706 C CA . LYS A 1 86 ? -0.516 -1.657 17.484 1.00 88.94 86 LYS A CA 1
ATOM 707 C C . LYS A 1 86 ? -1.029 -0.288 17.942 1.00 88.94 86 LYS A C 1
ATOM 709 O O . LYS A 1 86 ? -2.039 -0.215 18.641 1.00 88.94 86 LYS A O 1
ATOM 714 N N . LYS A 1 87 ? -0.361 0.796 17.529 1.00 90.94 87 LYS A N 1
ATOM 715 C CA . LYS A 1 87 ? -0.801 2.169 17.811 1.00 90.94 87 LYS A CA 1
ATOM 716 C C . LYS A 1 87 ? -2.156 2.461 17.166 1.00 90.94 87 LYS A C 1
ATOM 718 O O . LYS A 1 87 ? -3.044 2.963 17.842 1.00 90.94 87 LYS A O 1
ATOM 723 N N . ARG A 1 88 ? -2.346 2.079 15.902 1.00 89.12 88 ARG A N 1
ATOM 724 C CA . ARG A 1 88 ? -3.621 2.234 15.189 1.00 89.12 88 ARG A CA 1
ATOM 725 C C . ARG A 1 88 ? -4.767 1.521 15.906 1.00 89.12 88 ARG A C 1
ATOM 727 O O . ARG A 1 88 ? -5.824 2.117 16.090 1.00 89.12 88 ARG A O 1
ATOM 734 N N . LEU A 1 89 ? -4.559 0.280 16.348 1.00 90.56 89 LEU A N 1
ATOM 735 C CA . LEU A 1 89 ? -5.551 -0.461 17.132 1.00 90.56 89 LEU A CA 1
ATOM 736 C C . LEU A 1 89 ? -5.911 0.269 18.426 1.00 90.56 89 LEU A C 1
ATOM 738 O O . LEU A 1 89 ? -7.090 0.428 18.738 1.00 90.56 89 LEU A O 1
ATOM 742 N N . PHE A 1 90 ? -4.904 0.757 19.145 1.00 92.69 90 PHE A N 1
ATOM 743 C CA . PHE A 1 90 ? -5.107 1.539 20.358 1.00 92.69 90 PHE A CA 1
ATOM 744 C C . PHE A 1 90 ? -5.894 2.836 20.098 1.00 92.69 90 PHE A C 1
ATOM 746 O O . PHE A 1 90 ? -6.835 3.145 20.833 1.00 92.69 90 PHE A O 1
ATOM 753 N N . ASP A 1 91 ? -5.563 3.569 19.034 1.00 93.81 91 ASP A N 1
ATOM 754 C CA . ASP A 1 91 ? -6.243 4.813 18.663 1.00 93.81 91 ASP A CA 1
ATOM 755 C C . ASP A 1 91 ? -7.718 4.559 18.303 1.00 93.81 91 ASP A C 1
ATOM 757 O O . ASP A 1 91 ? -8.607 5.273 18.773 1.00 93.81 91 ASP A O 1
ATOM 761 N N . VAL A 1 92 ? -8.010 3.478 17.571 1.00 93.00 92 VAL A N 1
ATOM 762 C CA . VAL A 1 92 ? -9.390 3.077 17.248 1.00 93.00 92 VAL A CA 1
ATOM 763 C C . VAL A 1 92 ? -10.165 2.673 18.503 1.00 93.00 92 VAL A C 1
ATOM 765 O O . VAL A 1 92 ? -11.308 3.093 18.675 1.00 93.00 92 VAL A O 1
ATOM 768 N N . GLN A 1 93 ? -9.553 1.929 19.427 1.00 93.75 93 GLN A N 1
ATOM 769 C CA . GLN A 1 93 ? -10.177 1.599 20.714 1.00 93.75 93 GLN A CA 1
ATOM 770 C C . GLN A 1 93 ? -10.484 2.853 21.543 1.00 93.75 93 GLN A C 1
ATOM 772 O O . GLN A 1 93 ? -11.539 2.943 22.176 1.00 93.75 93 GLN A O 1
ATOM 777 N N . LYS A 1 94 ? -9.591 3.849 21.530 1.00 96.62 94 LYS A N 1
ATOM 778 C CA . LYS A 1 94 ? -9.814 5.140 22.191 1.00 96.62 94 LYS A CA 1
ATOM 779 C C . LYS A 1 94 ? -10.997 5.885 21.570 1.00 96.62 94 LYS A C 1
ATOM 781 O O . LYS A 1 94 ? -11.803 6.458 22.304 1.00 96.62 94 LYS A O 1
ATOM 786 N N . ASP A 1 95 ? -11.133 5.859 20.250 1.00 96.00 95 ASP A N 1
ATOM 787 C CA . ASP A 1 95 ? -12.248 6.501 19.555 1.00 96.00 95 ASP A CA 1
ATOM 788 C C . ASP A 1 95 ? -13.583 5.780 19.779 1.00 96.00 95 ASP A C 1
ATOM 790 O O . ASP A 1 95 ? -14.593 6.448 20.003 1.00 96.00 95 ASP A O 1
ATOM 794 N N . ILE A 1 96 ? -13.589 4.443 19.845 1.00 96.56 96 ILE A N 1
ATOM 795 C CA . ILE A 1 96 ? -14.765 3.659 20.261 1.00 96.56 96 ILE A CA 1
ATOM 796 C C . ILE A 1 96 ? -15.209 4.070 21.670 1.00 96.56 96 ILE A C 1
ATOM 798 O O . ILE A 1 96 ? -16.387 4.351 21.888 1.00 96.56 96 ILE A O 1
ATOM 802 N N . LYS A 1 97 ? -14.275 4.200 22.623 1.00 96.06 97 LYS A N 1
ATOM 803 C CA . LYS A 1 97 ? -14.598 4.654 23.987 1.00 96.06 97 LYS A CA 1
ATOM 804 C C . LYS A 1 97 ? -15.225 6.051 23.997 1.00 96.06 97 LYS A C 1
ATOM 806 O O . LYS A 1 97 ? -16.234 6.261 24.666 1.00 96.06 97 LYS A O 1
ATOM 811 N N . LYS A 1 98 ? -14.672 7.004 23.237 1.00 97.00 98 LYS A N 1
ATOM 812 C CA . LYS A 1 98 ? -15.254 8.356 23.107 1.00 97.00 98 LYS A CA 1
ATOM 813 C C . LYS A 1 98 ? -16.663 8.311 22.513 1.00 97.00 98 LYS A C 1
ATOM 815 O O . LYS A 1 98 ? -17.550 9.015 22.992 1.00 97.00 98 LYS A O 1
ATOM 820 N N . MET A 1 99 ? -16.867 7.489 21.484 1.00 96.31 99 MET A N 1
ATOM 821 C CA . MET A 1 99 ? -18.167 7.292 20.849 1.00 96.31 99 MET A CA 1
ATOM 822 C C . MET A 1 99 ? -19.187 6.745 21.851 1.00 96.31 99 MET A C 1
ATOM 824 O O . MET A 1 99 ? -20.269 7.312 21.967 1.00 96.31 99 MET A O 1
ATOM 828 N N . TRP A 1 100 ? -18.833 5.729 22.639 1.00 96.50 100 TRP A N 1
ATOM 829 C CA . TRP A 1 100 ? -19.711 5.189 23.679 1.00 96.50 100 TRP A CA 1
ATOM 830 C C . TRP A 1 100 ? -20.074 6.214 24.752 1.00 96.50 100 TRP A C 1
ATOM 832 O O . TRP A 1 100 ? -21.240 6.308 25.128 1.00 96.50 100 TRP A O 1
ATOM 842 N N . VAL A 1 101 ? -19.120 7.039 25.196 1.00 95.94 101 VAL A N 1
ATOM 843 C CA . VAL A 1 101 ? -19.407 8.141 26.130 1.00 95.94 101 VAL A CA 1
ATOM 844 C C . VAL A 1 101 ? -20.396 9.138 25.517 1.00 95.94 101 VAL A C 1
ATOM 846 O O . VAL A 1 101 ? -21.311 9.592 26.203 1.00 95.94 101 VAL A O 1
ATOM 849 N N . LYS A 1 102 ? -20.254 9.465 24.226 1.00 95.94 102 LYS A N 1
ATOM 850 C CA . LYS A 1 102 ? -21.191 10.348 23.514 1.00 95.94 102 LYS A CA 1
ATOM 851 C C . LYS A 1 102 ? -22.583 9.722 23.391 1.00 95.94 102 LYS A C 1
ATOM 853 O O . LYS A 1 102 ? -23.561 10.415 23.647 1.00 95.94 102 LYS A O 1
ATOM 858 N N . MET A 1 103 ? -22.671 8.437 23.045 1.00 95.69 103 MET A N 1
ATOM 859 C CA . MET A 1 103 ? -23.943 7.710 22.966 1.00 95.69 103 MET A CA 1
ATOM 860 C C . MET A 1 103 ? -24.639 7.682 24.325 1.00 95.69 103 MET A C 1
ATOM 862 O O . MET A 1 103 ? -25.791 8.088 24.411 1.00 95.69 103 MET A O 1
ATOM 866 N N . LYS A 1 104 ? -23.925 7.323 25.401 1.00 94.69 104 LYS A N 1
ATOM 867 C CA . LYS A 1 104 ? -24.468 7.337 26.767 1.00 94.69 104 LYS A CA 1
ATOM 868 C C . LYS A 1 104 ? -25.040 8.709 27.138 1.00 94.69 104 LYS A C 1
ATOM 870 O O . LYS A 1 104 ? -26.189 8.796 27.543 1.00 94.69 104 LYS A O 1
ATOM 875 N N . ARG A 1 105 ? -24.280 9.788 26.911 1.00 95.25 105 ARG A N 1
ATOM 876 C CA . ARG A 1 105 ? -24.757 11.161 27.165 1.00 95.25 105 ARG A CA 1
ATOM 877 C C . ARG A 1 105 ? -26.011 11.512 26.364 1.00 95.25 105 ARG A C 1
ATOM 879 O O . ARG A 1 105 ? -26.815 12.307 26.834 1.00 95.25 105 ARG A O 1
ATOM 886 N N . ASN A 1 106 ? -26.160 10.980 25.152 1.00 95.00 106 ASN A N 1
ATOM 887 C CA . ASN A 1 106 ? -27.366 11.186 24.357 1.00 95.00 106 ASN A CA 1
ATOM 888 C C . ASN A 1 106 ? -28.562 10.430 24.952 1.00 95.00 106 ASN A C 1
ATOM 890 O O . ASN A 1 106 ? -29.614 11.043 25.080 1.00 95.00 106 ASN A O 1
ATOM 894 N N . TYR A 1 107 ? -28.386 9.175 25.381 1.00 94.69 107 TYR A N 1
ATOM 895 C CA . TYR A 1 107 ? -29.419 8.406 26.090 1.00 94.69 107 TYR A CA 1
ATOM 896 C C . TYR A 1 107 ? -29.872 9.093 27.383 1.00 94.69 107 TYR A C 1
ATOM 898 O O . TYR A 1 107 ? -31.070 9.235 27.620 1.00 94.69 107 TYR A O 1
ATOM 906 N N . ASP A 1 108 ? -28.919 9.606 28.168 1.00 93.75 108 ASP A N 1
ATOM 907 C CA . ASP A 1 108 ? -29.208 10.355 29.394 1.00 93.75 108 ASP A CA 1
ATOM 908 C C . ASP A 1 108 ? -30.044 11.618 29.093 1.00 93.75 108 ASP A C 1
ATOM 910 O O . ASP A 1 108 ? -30.982 11.941 29.820 1.00 93.75 108 ASP A O 1
ATOM 914 N N . LYS A 1 109 ? -29.749 12.320 27.985 1.00 95.88 109 LYS A N 1
ATOM 915 C CA . LYS A 1 109 ? -30.502 13.507 27.537 1.00 95.88 109 LYS A CA 1
ATOM 916 C C . LYS A 1 109 ? -31.904 13.173 27.031 1.00 95.88 109 LYS A C 1
ATOM 918 O O . LYS A 1 109 ? -32.832 13.927 27.306 1.00 95.88 109 LYS A O 1
ATOM 923 N N . THR A 1 110 ? -32.059 12.085 26.278 1.00 94.88 110 THR A N 1
ATOM 924 C CA . THR A 1 110 ? -33.353 11.659 25.721 1.00 94.88 110 THR A CA 1
ATOM 925 C C . THR A 1 110 ? -34.192 10.854 26.713 1.00 94.88 110 THR A C 1
ATOM 927 O O . THR A 1 110 ? -35.326 10.510 26.392 1.00 94.88 110 THR A O 1
ATOM 930 N N . LYS A 1 111 ? -33.662 10.575 27.916 1.00 92.62 111 LYS A N 1
ATOM 931 C CA . LYS A 1 111 ? -34.274 9.722 28.951 1.00 92.62 111 LYS A CA 1
ATOM 932 C C . LYS A 1 111 ? -34.649 8.328 28.432 1.00 92.62 111 LYS A C 1
ATOM 934 O O . LYS A 1 111 ? -35.608 7.720 28.897 1.00 92.62 111 LYS A O 1
ATOM 939 N N . GLN A 1 112 ? -33.898 7.828 27.455 1.00 91.31 112 GLN A N 1
ATOM 940 C CA . GLN A 1 112 ? -34.082 6.493 26.895 1.00 91.31 112 GLN A CA 1
ATOM 941 C C . GLN A 1 112 ? -33.153 5.493 27.587 1.00 91.31 112 GLN A C 1
ATOM 943 O O . GLN A 1 112 ? -32.050 5.840 28.012 1.00 91.31 112 GLN A O 1
ATOM 948 N N . HIS A 1 113 ? -33.576 4.231 27.670 1.00 90.62 113 HIS A N 1
ATOM 949 C CA . HIS A 1 113 ? -32.701 3.160 28.139 1.00 90.62 113 HIS A CA 1
ATOM 950 C C . HIS A 1 113 ? -31.540 2.944 27.165 1.00 90.62 113 HIS A C 1
ATOM 952 O O . HIS A 1 113 ? -31.712 2.990 25.947 1.00 90.62 113 HIS A O 1
ATOM 958 N N . VAL A 1 114 ? -30.353 2.681 27.713 1.00 90.94 114 VAL A N 1
ATOM 959 C CA . VAL A 1 114 ? -29.147 2.440 26.917 1.00 90.94 114 VAL A CA 1
ATOM 960 C C . VAL A 1 114 ? -29.304 1.148 26.116 1.00 90.94 114 VAL A C 1
ATOM 962 O O . VAL A 1 114 ? -29.345 0.057 26.686 1.00 90.94 114 VAL A O 1
ATOM 965 N N . ASN A 1 115 ? -29.323 1.262 24.788 1.00 92.88 115 ASN A N 1
ATOM 966 C CA . ASN A 1 115 ? -29.293 0.105 23.903 1.00 92.88 115 ASN A CA 1
ATOM 967 C C . ASN A 1 115 ? -27.848 -0.379 23.706 1.00 92.88 115 ASN A C 1
ATOM 969 O O . ASN A 1 115 ? -27.096 0.116 22.863 1.00 92.88 115 ASN A O 1
ATOM 973 N N . VAL A 1 116 ? -27.455 -1.378 24.497 1.00 92.81 116 VAL A N 1
ATOM 974 C CA . VAL A 1 116 ? -26.110 -1.971 24.446 1.00 92.81 116 VAL A CA 1
ATOM 975 C C . VAL A 1 116 ? -25.810 -2.579 23.072 1.00 92.81 116 VAL A C 1
ATOM 977 O O . VAL A 1 116 ? -24.687 -2.460 22.584 1.00 92.81 116 VAL A O 1
ATOM 980 N N . LEU A 1 117 ? -26.805 -3.182 22.413 1.00 95.44 117 LEU A N 1
ATOM 981 C CA . LEU A 1 117 ? -26.620 -3.812 21.106 1.00 95.44 117 LEU A CA 1
ATOM 982 C C . LEU A 1 117 ? -26.278 -2.774 20.030 1.00 95.44 117 LEU A C 1
ATOM 984 O O . LEU A 1 117 ? -25.357 -2.982 19.243 1.00 95.44 117 LEU A O 1
ATOM 988 N N . GLU A 1 118 ? -26.951 -1.622 20.036 1.00 94.44 118 GLU A N 1
ATOM 989 C CA . GLU A 1 118 ? -26.629 -0.509 19.136 1.00 94.44 118 GLU A CA 1
ATOM 990 C C . GLU A 1 118 ? -25.208 0.023 19.375 1.00 94.44 118 GLU A C 1
ATOM 992 O O . GLU A 1 118 ? -24.463 0.292 18.427 1.00 94.44 118 GLU A O 1
ATOM 997 N N . MET A 1 119 ? -24.794 0.127 20.641 1.00 95.12 119 MET A N 1
ATOM 998 C CA . MET A 1 119 ? -23.438 0.545 21.002 1.00 95.12 119 MET A CA 1
ATOM 999 C C . MET A 1 119 ? -22.377 -0.455 20.523 1.00 95.12 119 MET A C 1
ATOM 1001 O O . MET A 1 119 ? -21.328 -0.033 20.021 1.00 95.12 119 MET A O 1
ATOM 1005 N N . ILE A 1 120 ? -22.636 -1.760 20.648 1.00 95.81 120 ILE A N 1
ATOM 1006 C CA . ILE A 1 120 ? -21.748 -2.827 20.161 1.00 95.81 120 ILE A CA 1
ATOM 1007 C C . ILE A 1 120 ? -21.676 -2.804 18.632 1.00 95.81 120 ILE A C 1
ATOM 1009 O O . ILE A 1 120 ? -20.576 -2.784 18.080 1.00 95.81 120 ILE A O 1
ATOM 1013 N N . ASN A 1 121 ? -22.817 -2.722 17.944 1.00 95.94 121 ASN A N 1
ATOM 1014 C CA . ASN A 1 121 ? -22.873 -2.657 16.482 1.00 95.94 121 ASN A CA 1
ATOM 1015 C C . ASN A 1 121 ? -22.118 -1.435 15.948 1.00 95.94 121 ASN A C 1
ATOM 1017 O O . ASN A 1 121 ? -21.304 -1.555 15.033 1.00 95.94 121 ASN A O 1
ATOM 1021 N N . SER A 1 122 ? -22.300 -0.271 16.575 1.00 94.69 122 SER A N 1
ATOM 1022 C CA . SER A 1 122 ? -21.578 0.954 16.219 1.00 94.69 122 SER A CA 1
ATOM 1023 C C . SER A 1 122 ? -20.063 0.803 16.397 1.00 94.69 122 SER A C 1
ATOM 1025 O O . SER A 1 122 ? -19.283 1.254 15.555 1.00 94.69 122 SER A O 1
ATOM 1027 N N . ALA A 1 123 ? -19.625 0.132 17.469 1.00 94.94 123 ALA A N 1
ATOM 1028 C CA . ALA A 1 123 ? -18.211 -0.151 17.706 1.00 94.94 123 ALA A CA 1
ATOM 1029 C C . ALA A 1 123 ? -17.640 -1.125 16.673 1.00 94.94 123 ALA A C 1
ATOM 1031 O O . ALA A 1 123 ? -16.551 -0.887 16.153 1.00 94.94 123 ALA A O 1
ATOM 1032 N N . HIS A 1 124 ? -18.387 -2.178 16.336 1.00 93.06 124 HIS A N 1
ATOM 1033 C CA . HIS A 1 124 ? -17.999 -3.153 15.324 1.00 93.06 124 HIS A CA 1
ATOM 1034 C C . HIS A 1 124 ? -17.857 -2.510 13.938 1.00 93.06 124 HIS A C 1
ATOM 1036 O O . HIS A 1 124 ? -16.840 -2.697 13.272 1.00 93.06 124 HIS A O 1
ATOM 1042 N N . VAL A 1 125 ? -18.816 -1.669 13.533 1.00 93.62 125 VAL A N 1
ATOM 1043 C CA . VAL A 1 125 ? -18.753 -0.907 12.275 1.00 93.62 125 VAL A CA 1
ATOM 1044 C C . VAL A 1 125 ? -17.536 0.017 12.252 1.00 93.62 125 VAL A C 1
ATOM 1046 O O . VAL A 1 125 ? -16.807 0.063 11.256 1.00 93.62 125 VAL A O 1
ATOM 1049 N N . LEU A 1 126 ? -17.274 0.739 13.347 1.00 93.19 126 LEU A N 1
ATOM 1050 C CA . LEU A 1 126 ? -16.115 1.626 13.434 1.00 93.19 126 LEU A CA 1
ATOM 1051 C C . LEU A 1 126 ? -14.795 0.847 13.350 1.00 93.19 126 LEU A C 1
ATOM 1053 O O . LEU A 1 126 ? -13.885 1.283 12.638 1.00 93.19 126 LEU A O 1
ATOM 1057 N N . LEU A 1 127 ? -14.709 -0.295 14.037 1.00 89.12 127 LEU A N 1
ATOM 1058 C CA . LEU A 1 127 ? -13.546 -1.175 14.019 1.00 89.12 127 LEU A CA 1
ATOM 1059 C C . LEU A 1 127 ? -13.301 -1.724 12.612 1.00 89.12 127 LEU A C 1
ATOM 1061 O O . LEU A 1 127 ? -12.224 -1.495 12.078 1.00 89.12 127 LEU A O 1
ATOM 1065 N N . ASN A 1 128 ? -14.298 -2.336 11.967 1.00 86.88 128 ASN A N 1
ATOM 1066 C CA . ASN A 1 128 ? -14.152 -2.912 10.624 1.00 86.88 128 ASN A CA 1
ATOM 1067 C C . ASN A 1 128 ? -13.798 -1.862 9.569 1.00 86.88 128 ASN A C 1
ATOM 1069 O O . ASN A 1 128 ? -12.975 -2.112 8.690 1.00 86.88 128 ASN A O 1
ATOM 1073 N N . ARG A 1 129 ? -14.373 -0.655 9.664 1.00 86.38 129 ARG A N 1
ATOM 1074 C CA . ARG A 1 129 ? -14.048 0.442 8.743 1.00 86.38 129 ARG A CA 1
ATOM 1075 C C . ARG A 1 129 ? -12.595 0.894 8.882 1.00 86.38 129 ARG A C 1
ATOM 1077 O O . ARG A 1 129 ? -11.981 1.302 7.900 1.00 86.38 129 ARG A O 1
ATOM 1084 N N . ARG A 1 130 ? -12.059 0.899 10.105 1.00 83.62 130 ARG A N 1
ATOM 1085 C CA . ARG A 1 130 ? -10.720 1.427 10.403 1.00 83.62 130 ARG A CA 1
ATOM 1086 C C . ARG A 1 130 ? -9.637 0.363 10.437 1.00 83.62 130 ARG A C 1
ATOM 1088 O O . ARG A 1 130 ? -8.488 0.733 10.254 1.00 83.62 130 ARG A O 1
ATOM 1095 N N . ILE A 1 131 ? -9.958 -0.894 10.709 1.00 81.56 131 ILE A N 1
ATOM 1096 C CA . ILE A 1 131 ? -9.040 -2.033 10.834 1.00 81.56 131 ILE A CA 1
ATOM 1097 C C . ILE A 1 131 ? -9.791 -3.263 10.304 1.00 81.56 131 ILE A C 1
ATOM 1099 O O . ILE A 1 131 ? -10.297 -4.069 11.080 1.00 81.56 131 ILE A O 1
ATOM 1103 N N . PRO A 1 132 ? -9.909 -3.405 8.975 1.00 65.62 132 PRO A N 1
ATOM 1104 C CA . PRO A 1 132 ? -10.678 -4.496 8.381 1.00 65.62 132 PRO A CA 1
ATOM 1105 C C . PRO A 1 132 ? -10.022 -5.867 8.585 1.00 65.62 132 PRO A C 1
ATOM 1107 O O . PRO A 1 132 ? -10.680 -6.890 8.430 1.00 65.62 132 PRO A O 1
ATOM 1110 N N . ARG A 1 133 ? -8.716 -5.904 8.880 1.00 68.94 133 ARG A N 1
ATOM 1111 C CA . ARG A 1 133 ? -7.945 -7.131 9.100 1.00 68.94 133 ARG A CA 1
ATOM 1112 C C . ARG A 1 133 ? -6.907 -6.911 10.189 1.00 68.94 133 ARG A C 1
ATOM 1114 O O . ARG A 1 133 ? -6.301 -5.843 10.266 1.00 68.94 133 ARG A O 1
ATOM 1121 N N . THR A 1 134 ? -6.688 -7.935 11.002 1.00 67.19 134 THR A N 1
ATOM 1122 C CA . THR A 1 134 ? -5.592 -7.973 11.965 1.00 67.19 134 THR A CA 1
ATOM 1123 C C . THR A 1 134 ? -4.281 -8.231 11.234 1.00 67.19 134 THR A C 1
ATOM 1125 O O . THR A 1 134 ? -4.154 -9.157 10.436 1.00 67.19 134 THR A O 1
ATOM 1128 N N . PHE A 1 135 ? -3.297 -7.375 11.488 1.00 74.56 135 PHE A N 1
ATOM 1129 C CA . PHE A 1 135 ? -1.965 -7.536 10.930 1.00 74.56 135 PHE A CA 1
ATOM 1130 C C . PHE A 1 135 ? -1.211 -8.622 11.706 1.00 74.56 135 PHE A C 1
ATOM 1132 O O . PHE A 1 135 ? -0.987 -8.487 12.910 1.00 74.56 135 PHE A O 1
ATOM 1139 N N . VAL A 1 136 ? -0.819 -9.687 11.008 1.00 75.62 136 VAL A N 1
ATOM 1140 C CA . VAL A 1 136 ? -0.026 -10.796 11.550 1.00 75.62 136 VAL A CA 1
ATOM 1141 C C . VAL A 1 136 ? 1.299 -10.836 10.806 1.00 75.62 136 VAL A C 1
ATOM 1143 O O . VAL A 1 136 ? 1.324 -10.755 9.580 1.00 75.62 136 VAL A O 1
ATOM 1146 N N . ILE A 1 137 ? 2.399 -10.945 11.551 1.00 77.62 137 ILE A N 1
ATOM 1147 C CA . ILE A 1 137 ? 3.728 -11.104 10.962 1.00 77.62 137 ILE A CA 1
ATOM 1148 C C . ILE A 1 137 ? 3.917 -12.591 10.636 1.00 77.62 137 ILE A C 1
ATOM 1150 O O . ILE A 1 137 ? 3.823 -13.410 11.552 1.00 77.62 137 ILE A O 1
ATOM 1154 N N . PRO A 1 138 ? 4.174 -12.954 9.369 1.00 84.88 138 PRO A N 1
ATOM 1155 C CA . PRO A 1 138 ? 4.480 -14.332 8.998 1.00 84.88 138 PRO A CA 1
ATOM 1156 C C . PRO A 1 138 ? 5.789 -14.824 9.629 1.00 84.88 138 PRO A C 1
ATOM 1158 O O . PRO A 1 138 ? 6.618 -14.022 10.061 1.00 84.88 138 PRO A O 1
ATOM 1161 N N . THR A 1 139 ? 6.019 -16.136 9.633 1.00 87.38 139 THR A N 1
ATOM 1162 C CA . THR A 1 139 ? 7.317 -16.708 10.034 1.00 87.38 139 THR A CA 1
ATOM 1163 C C . THR A 1 139 ? 8.445 -16.222 9.120 1.00 87.38 139 THR A C 1
ATOM 1165 O O . THR A 1 139 ? 8.200 -15.808 7.985 1.00 87.38 139 THR A O 1
ATOM 1168 N N . GLU A 1 140 ? 9.692 -16.263 9.594 1.00 90.00 140 GLU A N 1
ATOM 1169 C CA . GLU A 1 140 ? 10.846 -15.750 8.838 1.00 90.00 140 GLU A CA 1
ATOM 1170 C C . GLU A 1 140 ? 11.004 -16.410 7.461 1.00 90.00 140 GLU A C 1
ATOM 1172 O O . GLU A 1 140 ? 11.322 -15.733 6.483 1.00 90.00 140 GLU A O 1
ATOM 1177 N N . ASP A 1 141 ? 10.715 -17.706 7.348 1.00 89.38 141 ASP A N 1
ATOM 1178 C CA . ASP A 1 141 ? 10.787 -18.421 6.070 1.00 89.38 141 ASP A CA 1
ATOM 1179 C C . ASP A 1 141 ? 9.730 -17.929 5.078 1.00 89.38 141 ASP A C 1
ATOM 1181 O O . ASP A 1 141 ? 10.035 -17.680 3.909 1.00 89.38 141 ASP A O 1
ATOM 1185 N N . ILE A 1 142 ? 8.506 -17.680 5.553 1.00 87.56 142 ILE A N 1
ATOM 1186 C CA . ILE A 1 142 ? 7.441 -17.102 4.727 1.00 87.56 142 ILE A CA 1
ATOM 1187 C C . ILE A 1 142 ? 7.804 -15.668 4.322 1.00 87.56 142 ILE A C 1
ATOM 1189 O O . ILE A 1 142 ? 7.598 -15.287 3.171 1.00 87.56 142 ILE A O 1
ATOM 1193 N N . GLN A 1 143 ? 8.396 -14.876 5.223 1.00 89.19 143 GLN A N 1
ATOM 1194 C CA . GLN A 1 143 ? 8.866 -13.527 4.891 1.00 89.19 143 GLN A CA 1
ATOM 1195 C C . GLN A 1 143 ? 9.897 -13.552 3.757 1.00 89.19 143 GLN A C 1
ATOM 1197 O O . GLN A 1 143 ? 9.784 -12.751 2.830 1.00 89.19 143 GLN A O 1
ATOM 1202 N N . LYS A 1 144 ? 10.857 -14.488 3.778 1.00 89.88 144 LYS A N 1
ATOM 1203 C CA . LYS A 1 144 ? 11.853 -14.652 2.703 1.00 89.88 144 LYS A CA 1
ATOM 1204 C C . LYS A 1 144 ? 11.194 -14.980 1.364 1.00 89.88 144 LYS A C 1
ATOM 1206 O O . LYS A 1 144 ? 11.547 -14.372 0.355 1.00 89.88 144 LYS A O 1
ATOM 1211 N N . ILE A 1 145 ? 10.224 -15.899 1.355 1.00 89.75 145 ILE A N 1
ATOM 1212 C CA . ILE A 1 145 ? 9.469 -16.269 0.146 1.00 89.75 145 ILE A CA 1
ATOM 1213 C C . ILE A 1 145 ? 8.731 -15.050 -0.413 1.00 89.75 145 ILE A C 1
ATOM 1215 O O . ILE A 1 145 ? 8.862 -14.737 -1.596 1.00 89.75 145 ILE A O 1
ATOM 1219 N N . ILE A 1 146 ? 8.012 -14.325 0.447 1.00 88.81 146 ILE A N 1
ATOM 1220 C CA . ILE A 1 146 ? 7.253 -13.129 0.073 1.00 88.81 146 ILE A CA 1
ATOM 1221 C C . ILE A 1 146 ? 8.182 -12.042 -0.477 1.00 88.81 146 ILE A C 1
ATOM 1223 O O . ILE A 1 146 ? 7.921 -11.483 -1.543 1.00 88.81 146 ILE A O 1
ATOM 1227 N N . CYS A 1 147 ? 9.278 -11.751 0.225 1.00 92.25 147 CYS A N 1
ATOM 1228 C CA . CYS A 1 147 ? 10.253 -10.761 -0.210 1.00 92.25 147 CYS A CA 1
ATOM 1229 C C . CYS A 1 147 ? 10.852 -11.131 -1.565 1.00 92.25 147 CYS A C 1
ATOM 1231 O O . CYS A 1 147 ? 10.899 -10.275 -2.444 1.00 92.25 147 CYS A O 1
ATOM 1233 N N . LYS A 1 148 ? 11.265 -12.388 -1.765 1.00 89.44 148 LYS A N 1
ATOM 1234 C CA . LYS A 1 148 ? 11.808 -12.857 -3.046 1.00 89.44 148 LYS A CA 1
ATOM 1235 C C . LYS A 1 148 ? 10.788 -12.690 -4.173 1.00 89.44 148 LYS A C 1
ATOM 1237 O O . LYS A 1 148 ? 11.099 -12.046 -5.170 1.00 89.44 148 LYS A O 1
ATOM 1242 N N . PHE A 1 149 ? 9.563 -13.178 -3.969 1.00 89.56 149 PHE A N 1
ATOM 1243 C CA . PHE A 1 149 ? 8.477 -13.084 -4.944 1.00 89.56 149 PHE A CA 1
ATOM 1244 C C . PHE A 1 149 ? 8.216 -11.638 -5.384 1.00 89.56 149 PHE A C 1
ATOM 1246 O O . PHE A 1 149 ? 8.257 -11.332 -6.576 1.00 89.56 149 PHE A O 1
ATOM 1253 N N . TYR A 1 150 ? 8.001 -10.718 -4.439 1.00 92.31 150 TYR A N 1
ATOM 1254 C CA . TYR A 1 150 ? 7.717 -9.325 -4.793 1.00 92.31 150 TYR A CA 1
ATOM 1255 C C . TYR A 1 150 ? 8.934 -8.582 -5.333 1.00 92.31 150 TYR A C 1
ATOM 1257 O O . TYR A 1 150 ? 8.773 -7.722 -6.193 1.00 92.31 150 TYR A O 1
ATOM 1265 N N . THR A 1 151 ? 10.141 -8.919 -4.883 1.00 92.31 151 THR A N 1
ATOM 1266 C CA . THR A 1 151 ? 11.378 -8.334 -5.417 1.00 92.31 151 THR A CA 1
ATOM 1267 C C . THR A 1 151 ? 11.566 -8.699 -6.888 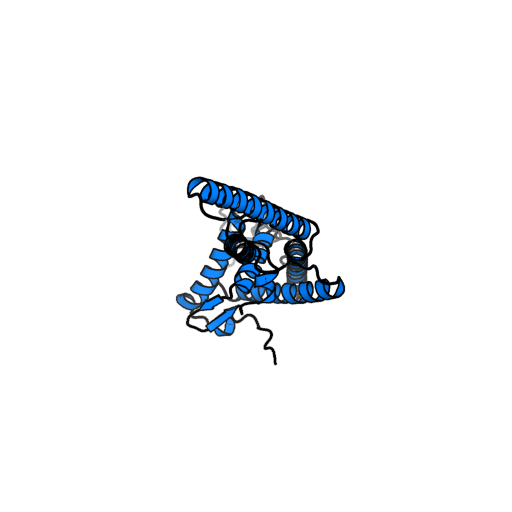1.00 92.31 151 THR A C 1
ATOM 1269 O O . THR A 1 151 ? 11.881 -7.831 -7.703 1.00 92.31 151 THR A O 1
ATOM 1272 N N . ASP A 1 152 ? 11.313 -9.958 -7.254 1.00 87.94 152 ASP A N 1
ATOM 1273 C CA . ASP A 1 152 ? 11.379 -10.412 -8.643 1.00 87.94 152 ASP A CA 1
ATOM 1274 C C . ASP A 1 152 ? 10.300 -9.741 -9.508 1.00 87.94 152 ASP A C 1
ATOM 1276 O O . ASP A 1 152 ? 10.610 -9.269 -10.605 1.00 87.94 152 ASP A O 1
ATOM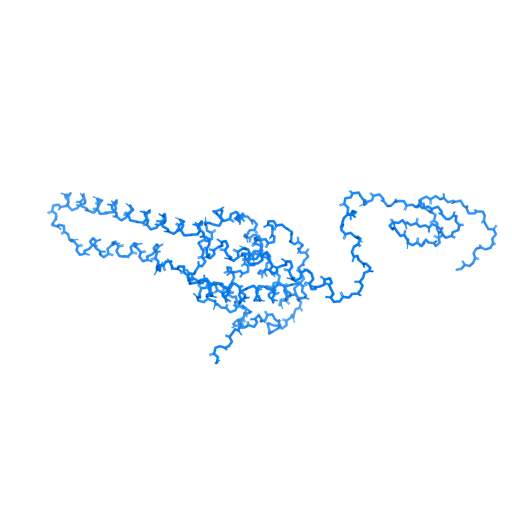 1280 N N . ARG A 1 153 ? 9.069 -9.589 -8.994 1.00 87.38 153 ARG A N 1
ATOM 1281 C CA . ARG A 1 153 ? 7.990 -8.870 -9.702 1.00 87.38 153 ARG A CA 1
ATOM 1282 C C . ARG A 1 153 ? 8.275 -7.381 -9.880 1.00 87.38 153 ARG A C 1
ATOM 1284 O O . ARG A 1 153 ? 8.064 -6.850 -10.965 1.00 87.38 153 ARG A O 1
ATOM 1291 N N . ILE A 1 154 ? 8.777 -6.705 -8.847 1.00 90.31 154 ILE A N 1
ATOM 1292 C CA . ILE A 1 154 ? 9.196 -5.301 -8.951 1.00 90.31 154 ILE A CA 1
ATOM 1293 C C . ILE A 1 154 ? 10.276 -5.164 -10.021 1.00 90.31 154 ILE A C 1
ATOM 1295 O O . ILE A 1 154 ? 10.196 -4.264 -10.849 1.00 90.31 154 ILE A O 1
ATOM 1299 N N . ASN A 1 155 ? 11.260 -6.064 -10.036 1.00 87.62 155 ASN A N 1
ATOM 1300 C CA . ASN A 1 155 ? 12.316 -6.045 -11.039 1.00 87.62 155 ASN A CA 1
ATOM 1301 C C . ASN A 1 155 ? 11.764 -6.238 -12.466 1.00 87.62 155 ASN A C 1
ATOM 1303 O O . ASN A 1 155 ? 12.158 -5.485 -13.349 1.00 87.62 155 ASN A O 1
ATOM 1307 N N . ASP A 1 156 ? 10.826 -7.168 -12.692 1.00 84.06 156 ASP A N 1
ATOM 1308 C CA . ASP A 1 156 ? 10.144 -7.330 -13.993 1.00 84.06 156 ASP A CA 1
ATOM 1309 C C . ASP A 1 156 ? 9.440 -6.037 -14.436 1.00 84.06 156 ASP A C 1
ATOM 1311 O O . ASP A 1 156 ? 9.676 -5.544 -15.540 1.00 84.06 156 ASP A O 1
ATOM 1315 N N . ILE A 1 157 ? 8.643 -5.433 -13.548 1.00 85.06 157 ILE A N 1
ATOM 1316 C CA . ILE A 1 157 ? 7.934 -4.175 -13.828 1.00 85.06 157 ILE A CA 1
ATOM 1317 C C . ILE A 1 157 ? 8.926 -3.048 -14.131 1.00 85.06 157 ILE A C 1
ATOM 1319 O O . ILE A 1 157 ? 8.759 -2.332 -15.114 1.00 85.06 157 ILE A O 1
ATOM 1323 N N . CYS A 1 158 ? 9.980 -2.897 -13.328 1.00 83.31 158 CYS A N 1
ATOM 1324 C CA . CYS A 1 158 ? 11.008 -1.881 -13.541 1.00 83.31 158 CYS A CA 1
ATOM 1325 C C . CYS A 1 158 ? 11.701 -2.036 -14.898 1.00 83.31 158 CYS A C 1
ATOM 1327 O O . CYS A 1 158 ? 11.928 -1.039 -15.581 1.00 83.31 158 CYS A O 1
ATOM 1329 N N . LEU A 1 159 ? 12.034 -3.266 -15.304 1.00 79.81 159 LEU A N 1
ATOM 1330 C CA . LEU A 1 159 ? 12.653 -3.524 -16.604 1.00 79.81 159 LEU A CA 1
ATOM 1331 C C . LEU A 1 159 ? 11.681 -3.188 -17.740 1.00 79.81 159 LEU A C 1
ATOM 1333 O O . LEU A 1 159 ? 12.066 -2.481 -18.667 1.00 79.81 159 LEU A O 1
ATOM 1337 N N . LYS A 1 160 ? 10.413 -3.604 -17.641 1.00 78.19 160 LYS A N 1
ATOM 1338 C CA . LYS A 1 160 ? 9.381 -3.256 -18.631 1.00 78.19 160 LYS A CA 1
ATOM 1339 C C . LYS A 1 160 ? 9.195 -1.751 -18.750 1.00 78.19 160 LYS A C 1
ATOM 1341 O O . LYS A 1 160 ? 9.217 -1.229 -19.856 1.00 78.19 160 LYS A O 1
ATOM 1346 N N . LEU A 1 161 ? 9.110 -1.031 -17.635 1.00 79.19 161 LEU A N 1
ATOM 1347 C CA . LEU A 1 161 ? 9.025 0.429 -17.659 1.00 79.19 161 LEU A CA 1
ATOM 1348 C C . LEU A 1 161 ? 10.277 1.061 -18.280 1.00 79.19 161 LEU A C 1
ATOM 1350 O O . LEU A 1 161 ? 10.157 1.960 -19.103 1.00 79.19 161 LEU A O 1
ATOM 1354 N N . LYS A 1 162 ? 11.474 0.564 -17.959 1.00 76.81 162 LYS A N 1
ATOM 1355 C CA . LYS A 1 162 ? 12.730 1.106 -18.495 1.00 76.81 162 LYS A CA 1
ATOM 1356 C C . LYS A 1 162 ? 12.882 0.909 -20.006 1.00 76.81 162 LYS A C 1
ATOM 1358 O O . LYS A 1 162 ? 13.427 1.785 -20.668 1.00 76.81 162 LYS A O 1
ATOM 1363 N N . TYR A 1 163 ? 12.473 -0.246 -20.529 1.00 71.38 163 TYR A N 1
ATOM 1364 C CA . TYR A 1 163 ? 12.712 -0.615 -21.929 1.00 71.38 163 TYR A CA 1
ATOM 1365 C C . TYR A 1 163 ? 11.528 -0.345 -22.852 1.00 71.38 163 TYR A C 1
ATOM 1367 O O . TYR A 1 163 ? 11.739 -0.091 -24.033 1.00 71.38 163 TYR A O 1
ATOM 1375 N N . LEU A 1 164 ? 10.301 -0.436 -22.337 1.00 65.25 164 LEU A N 1
ATOM 1376 C CA . LEU A 1 164 ? 9.090 -0.323 -23.146 1.00 65.25 164 LEU A CA 1
ATOM 1377 C C . LEU A 1 164 ? 8.460 1.060 -23.030 1.00 65.25 164 LEU A C 1
ATOM 1379 O O . LEU A 1 164 ? 7.906 1.546 -24.004 1.00 65.25 164 LEU A O 1
ATOM 1383 N N . THR A 1 165 ? 8.555 1.732 -21.882 1.00 64.50 165 THR A N 1
ATOM 1384 C CA . THR A 1 165 ? 7.958 3.066 -21.753 1.00 64.50 165 THR A CA 1
ATOM 1385 C C . THR A 1 165 ? 9.001 4.158 -22.007 1.00 64.50 165 THR A C 1
ATOM 1387 O O . THR A 1 165 ? 10.136 4.018 -21.546 1.00 64.50 165 THR A O 1
ATOM 1390 N N . PRO A 1 166 ? 8.659 5.260 -22.701 1.00 56.78 166 PRO A N 1
ATOM 1391 C CA . PRO A 1 166 ? 9.549 6.405 -22.876 1.00 56.78 166 PRO A CA 1
ATOM 1392 C C . PRO A 1 166 ? 9.638 7.174 -21.558 1.00 56.78 166 PRO A C 1
ATOM 1394 O O . PRO A 1 166 ? 9.042 8.229 -21.363 1.00 56.78 166 PRO A O 1
ATOM 1397 N N . HIS A 1 167 ? 10.362 6.600 -20.603 1.00 61.44 167 HIS A N 1
ATOM 1398 C CA . HIS A 1 167 ? 10.530 7.161 -19.281 1.00 61.44 167 HIS A CA 1
ATOM 1399 C C . HIS A 1 167 ? 11.973 7.633 -19.118 1.00 61.44 167 HIS A C 1
ATOM 1401 O O . HIS A 1 167 ? 12.892 6.847 -18.916 1.00 61.44 167 HIS A O 1
ATOM 1407 N N . SER A 1 168 ? 12.174 8.948 -19.179 1.00 51.25 168 SER A N 1
ATOM 1408 C CA . SER A 1 168 ? 13.485 9.586 -18.999 1.00 51.25 168 SER A CA 1
ATOM 1409 C C . SER A 1 168 ? 13.895 9.759 -17.532 1.00 51.25 168 SER A C 1
ATOM 1411 O O . SER A 1 168 ? 14.926 10.369 -17.248 1.00 51.25 168 SER A O 1
ATOM 1413 N N . ALA A 1 169 ? 13.101 9.263 -16.577 1.00 55.66 169 ALA A N 1
ATOM 1414 C CA . ALA A 1 169 ? 13.390 9.503 -15.174 1.00 55.66 169 ALA A CA 1
ATOM 1415 C C . ALA A 1 169 ? 14.429 8.507 -14.672 1.00 55.66 169 ALA A C 1
ATOM 1417 O O . ALA A 1 169 ? 14.208 7.297 -14.619 1.00 55.66 169 ALA A O 1
ATOM 1418 N N . VAL A 1 170 ? 15.564 9.055 -14.261 1.00 56.91 170 VAL A N 1
ATOM 1419 C CA . VAL A 1 170 ? 16.586 8.321 -13.535 1.00 56.91 170 VAL A CA 1
ATOM 1420 C C . VAL A 1 170 ? 16.280 8.463 -12.048 1.00 56.91 170 VAL A C 1
ATOM 1422 O O . VAL A 1 170 ? 16.391 9.548 -11.477 1.00 56.91 170 VAL A O 1
ATOM 1425 N N . TYR A 1 171 ? 15.850 7.373 -11.418 1.00 65.06 171 TYR A N 1
ATOM 1426 C CA . TYR A 1 171 ? 15.532 7.357 -9.994 1.00 65.06 171 TYR A CA 1
ATOM 1427 C C . TYR A 1 171 ? 16.749 6.884 -9.191 1.00 65.06 171 TYR A C 1
ATOM 1429 O O . TYR A 1 171 ? 17.172 5.736 -9.313 1.00 65.06 171 TYR A O 1
ATOM 1437 N N . HIS A 1 172 ? 17.297 7.762 -8.349 1.00 63.09 172 HIS A N 1
ATOM 1438 C CA . HIS A 1 172 ? 18.388 7.450 -7.421 1.00 63.09 172 HIS A CA 1
ATOM 1439 C C . HIS A 1 172 ? 17.966 7.695 -5.965 1.00 63.09 172 HIS A C 1
ATOM 1441 O O . HIS A 1 172 ? 17.130 8.557 -5.683 1.00 63.09 172 HIS A O 1
ATOM 1447 N N . GLY A 1 173 ? 18.555 6.939 -5.031 1.00 71.94 173 GLY A N 1
ATOM 1448 C CA . GLY A 1 173 ? 18.368 7.124 -3.588 1.00 71.94 173 GLY A CA 1
ATOM 1449 C C . GLY A 1 173 ? 16.901 7.072 -3.144 1.00 71.94 173 GLY A C 1
ATOM 1450 O O . GLY A 1 173 ? 16.161 6.155 -3.496 1.00 71.94 173 GLY A O 1
ATOM 1451 N N . SER A 1 174 ? 16.460 8.086 -2.394 1.00 71.06 174 SER A N 1
ATOM 1452 C CA . SER A 1 174 ? 15.093 8.179 -1.853 1.00 71.06 174 SER A CA 1
ATOM 1453 C C . SER A 1 174 ? 13.998 8.204 -2.929 1.00 71.06 174 SER A C 1
ATOM 1455 O O . SER A 1 174 ? 12.880 7.746 -2.681 1.00 71.06 174 SER A O 1
ATOM 1457 N N . ALA A 1 175 ? 14.306 8.688 -4.137 1.00 77.12 175 ALA A N 1
ATOM 1458 C CA . ALA A 1 175 ? 13.375 8.662 -5.260 1.00 77.12 175 ALA A CA 1
ATOM 1459 C C . ALA A 1 175 ? 13.158 7.234 -5.785 1.00 77.12 175 ALA A C 1
ATOM 1461 O O . ALA A 1 175 ? 12.045 6.894 -6.179 1.00 77.12 175 ALA A O 1
ATOM 1462 N N . LEU A 1 176 ? 14.184 6.376 -5.726 1.00 84.00 176 LEU A N 1
ATOM 1463 C CA . LEU A 1 176 ? 14.071 4.965 -6.100 1.00 84.00 176 LEU A CA 1
ATOM 1464 C C . LEU A 1 176 ? 13.238 4.178 -5.081 1.00 84.00 176 LEU A C 1
ATOM 1466 O O . LEU A 1 176 ? 12.376 3.393 -5.469 1.00 84.00 176 LEU A O 1
ATOM 1470 N N . GLU A 1 177 ? 13.417 4.433 -3.782 1.00 90.38 177 GLU A N 1
ATOM 1471 C CA . GLU A 1 177 ? 12.562 3.830 -2.750 1.00 90.38 177 GLU A CA 1
ATOM 1472 C C . GLU A 1 177 ? 11.088 4.234 -2.923 1.00 90.38 177 GLU A C 1
ATOM 1474 O O . GLU A 1 177 ? 10.182 3.403 -2.801 1.00 90.38 177 GLU A O 1
ATOM 1479 N N . ALA A 1 178 ? 10.836 5.508 -3.242 1.00 90.00 178 ALA A N 1
ATOM 1480 C CA . ALA A 1 178 ? 9.498 6.013 -3.531 1.00 90.00 178 ALA A CA 1
ATOM 1481 C C . ALA A 1 178 ? 8.907 5.391 -4.806 1.00 90.00 178 ALA A C 1
ATOM 1483 O O . ALA A 1 178 ? 7.719 5.066 -4.826 1.00 90.00 178 ALA A O 1
ATOM 1484 N N . PHE A 1 179 ? 9.730 5.170 -5.832 1.00 89.38 179 PHE A N 1
ATOM 1485 C CA . PHE A 1 179 ? 9.346 4.499 -7.072 1.00 89.38 179 PHE A CA 1
ATOM 1486 C C . PHE A 1 179 ? 8.957 3.033 -6.843 1.00 89.38 179 PHE A C 1
ATOM 1488 O O . PHE A 1 179 ? 7.873 2.610 -7.241 1.00 89.38 179 PHE A O 1
ATOM 1495 N N . ILE A 1 180 ? 9.773 2.276 -6.106 1.00 92.31 180 ILE A N 1
ATOM 1496 C CA . ILE A 1 180 ? 9.460 0.895 -5.704 1.00 92.31 180 ILE A CA 1
ATOM 1497 C C . ILE A 1 180 ? 8.161 0.856 -4.891 1.00 92.31 180 ILE A C 1
ATOM 1499 O O . ILE A 1 180 ? 7.285 0.024 -5.130 1.00 92.31 180 ILE A O 1
ATOM 1503 N N . THR A 1 181 ? 8.001 1.792 -3.952 1.00 94.94 181 THR A N 1
ATOM 1504 C CA . THR A 1 181 ? 6.773 1.905 -3.158 1.00 94.94 181 THR A CA 1
ATOM 1505 C C . THR A 1 181 ? 5.565 2.199 -4.052 1.00 94.94 181 THR A C 1
ATOM 1507 O O . THR A 1 181 ? 4.499 1.620 -3.852 1.00 94.94 181 THR A O 1
ATOM 1510 N N . ALA A 1 182 ? 5.712 3.049 -5.071 1.00 93.69 182 ALA A N 1
ATOM 1511 C CA . ALA A 1 182 ? 4.656 3.322 -6.041 1.00 93.69 182 ALA A CA 1
ATOM 1512 C C . ALA A 1 182 ? 4.246 2.060 -6.816 1.00 93.69 182 ALA A C 1
ATOM 1514 O O . ALA A 1 182 ? 3.048 1.794 -6.916 1.00 93.69 182 ALA A O 1
ATOM 1515 N N . ILE A 1 183 ? 5.203 1.242 -7.269 1.00 93.12 183 ILE A N 1
ATOM 1516 C CA . ILE A 1 183 ? 4.924 -0.047 -7.925 1.00 93.12 183 ILE A CA 1
ATOM 1517 C C . ILE A 1 183 ? 4.102 -0.960 -7.009 1.00 93.12 183 ILE A C 1
ATOM 1519 O O . ILE A 1 183 ? 3.055 -1.456 -7.422 1.00 93.12 183 ILE A O 1
ATOM 1523 N N . LEU A 1 184 ? 4.504 -1.123 -5.745 1.00 94.81 184 LEU A N 1
ATOM 1524 C CA . LEU A 1 184 ? 3.774 -1.955 -4.778 1.00 94.81 184 LEU A CA 1
ATOM 1525 C C . LEU A 1 184 ? 2.325 -1.492 -4.575 1.00 94.81 184 LEU A C 1
ATOM 1527 O O . LEU A 1 184 ? 1.408 -2.307 -4.476 1.00 94.81 184 LEU A O 1
ATOM 1531 N N . PHE A 1 185 ? 2.096 -0.178 -4.536 1.00 95.00 185 PHE A N 1
ATOM 1532 C CA . PHE A 1 185 ? 0.749 0.376 -4.400 1.00 95.00 185 PHE A CA 1
ATOM 1533 C C . PHE A 1 185 ? -0.087 0.247 -5.676 1.00 95.00 185 PHE A C 1
ATOM 1535 O O . PHE A 1 185 ? -1.305 0.086 -5.574 1.00 95.00 185 PHE A O 1
ATOM 1542 N N . ILE A 1 186 ? 0.541 0.277 -6.854 1.00 93.56 186 ILE A N 1
ATOM 1543 C CA . ILE A 1 186 ? -0.128 -0.037 -8.119 1.00 93.56 186 ILE A CA 1
ATOM 1544 C C . ILE A 1 186 ? -0.528 -1.516 -8.133 1.00 93.56 186 ILE A C 1
ATOM 1546 O O . ILE A 1 186 ? -1.693 -1.808 -8.372 1.00 93.56 186 ILE A O 1
ATOM 1550 N N . MET A 1 187 ? 0.366 -2.438 -7.760 1.00 91.75 187 MET A N 1
ATOM 1551 C CA . MET A 1 187 ? 0.045 -3.871 -7.637 1.00 91.75 187 MET A CA 1
ATOM 1552 C C . MET A 1 187 ? -1.096 -4.128 -6.645 1.00 91.75 187 MET A C 1
ATOM 1554 O O . MET A 1 187 ? -1.981 -4.936 -6.903 1.00 91.75 187 MET A O 1
ATOM 1558 N N . ARG A 1 188 ? -1.142 -3.397 -5.525 1.00 92.12 188 ARG A N 1
ATOM 1559 C CA . ARG A 1 188 ? -2.250 -3.470 -4.557 1.00 92.12 188 ARG A CA 1
ATOM 1560 C C . ARG A 1 188 ? -3.616 -3.123 -5.158 1.00 92.12 188 ARG A C 1
ATOM 1562 O O . ARG A 1 188 ? -4.626 -3.675 -4.722 1.00 92.12 188 ARG A O 1
ATOM 1569 N N . GLN A 1 189 ? -3.675 -2.155 -6.069 1.00 91.56 189 GLN A N 1
ATOM 1570 C CA . GLN A 1 189 ? -4.933 -1.723 -6.691 1.00 91.56 189 GLN A CA 1
ATOM 1571 C C . GLN A 1 189 ? -5.239 -2.505 -7.974 1.00 91.56 189 GLN A C 1
ATOM 1573 O O . GLN A 1 189 ? -6.411 -2.679 -8.304 1.00 91.56 189 GLN A O 1
ATOM 1578 N N . GLY A 1 190 ? -4.202 -3.015 -8.635 1.00 89.69 190 GLY A N 1
ATOM 1579 C CA . GLY A 1 190 ? -4.243 -3.416 -10.031 1.00 89.69 190 GLY A CA 1
ATOM 1580 C C . GLY A 1 190 ? -4.172 -2.196 -10.954 1.00 89.69 190 GLY A C 1
ATOM 1581 O O . GLY A 1 190 ? -4.505 -1.070 -10.570 1.00 89.69 190 GLY A O 1
ATOM 1582 N N . LEU A 1 191 ? -3.737 -2.420 -12.189 1.00 88.75 191 LEU A N 1
ATOM 1583 C CA . LEU A 1 191 ? -3.775 -1.434 -13.261 1.00 88.75 191 LEU A CA 1
ATOM 1584 C C . LEU A 1 191 ? -4.417 -2.069 -14.489 1.00 88.75 191 LEU A C 1
ATOM 1586 O O . LEU A 1 191 ? -3.866 -3.007 -15.064 1.00 88.75 191 LEU A O 1
ATOM 1590 N N . ARG A 1 192 ? -5.570 -1.533 -14.892 1.00 86.88 192 ARG A N 1
ATOM 1591 C CA . ARG A 1 192 ? -6.291 -1.943 -16.098 1.00 86.88 192 ARG A CA 1
ATOM 1592 C C . ARG A 1 192 ? -6.349 -0.784 -17.082 1.00 86.88 192 ARG A C 1
ATOM 1594 O O . ARG A 1 192 ? -6.562 0.354 -16.664 1.00 86.88 192 ARG A O 1
ATOM 1601 N N . ILE A 1 193 ? -6.162 -1.076 -18.363 1.00 82.06 193 ILE A N 1
ATOM 1602 C CA . ILE A 1 193 ? -6.284 -0.110 -19.456 1.00 82.06 193 ILE A CA 1
ATOM 1603 C C . ILE A 1 193 ? -7.080 -0.769 -20.576 1.00 82.06 193 ILE A C 1
ATOM 1605 O O . ILE A 1 193 ? -6.700 -1.842 -21.034 1.00 82.06 193 ILE A O 1
ATOM 1609 N N . ASN A 1 194 ? -8.178 -0.133 -21.000 1.00 77.69 194 ASN A N 1
ATOM 1610 C CA . ASN A 1 194 ? -9.091 -0.648 -22.031 1.00 77.69 194 ASN A CA 1
ATOM 1611 C C . ASN A 1 194 ? -9.468 -2.122 -21.783 1.00 77.69 194 ASN A C 1
ATOM 1613 O O . ASN A 1 194 ? -9.273 -2.978 -22.639 1.00 77.69 194 ASN A O 1
ATOM 1617 N N . ASP A 1 195 ? -9.905 -2.413 -20.553 1.00 80.00 195 ASP A N 1
ATOM 1618 C CA . ASP A 1 195 ? -10.242 -3.743 -20.023 1.00 80.00 195 ASP A CA 1
ATOM 1619 C C . ASP A 1 195 ? -9.110 -4.778 -19.917 1.00 80.00 195 ASP A C 1
ATOM 1621 O O . ASP A 1 195 ? -9.284 -5.775 -19.210 1.00 80.00 195 ASP A O 1
ATOM 1625 N N . VAL A 1 196 ? -7.923 -4.506 -20.467 1.00 81.25 196 VAL A N 1
ATOM 1626 C CA . VAL A 1 196 ? -6.728 -5.344 -20.306 1.00 81.25 196 VAL A CA 1
ATOM 1627 C C . VAL A 1 196 ? -6.057 -5.061 -18.964 1.00 81.25 196 VAL A 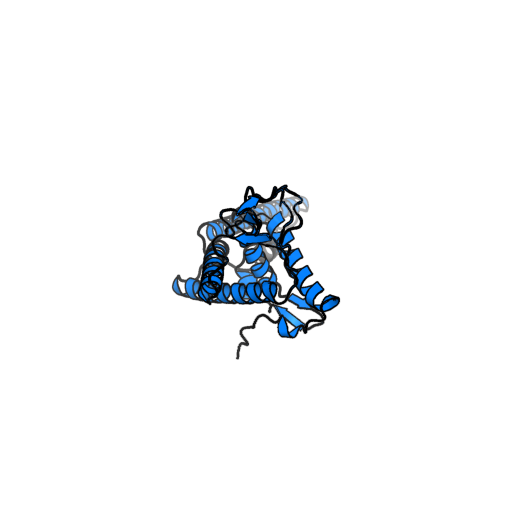C 1
ATOM 1629 O O . VAL A 1 196 ? -5.756 -3.915 -18.623 1.00 81.25 196 VAL A O 1
ATOM 1632 N N . GLU A 1 197 ? -5.807 -6.109 -18.183 1.00 82.88 197 GLU A N 1
ATOM 1633 C CA . GLU A 1 197 ? -5.067 -6.014 -16.926 1.00 82.88 197 GLU A CA 1
ATOM 1634 C C . GLU A 1 197 ? -3.556 -6.005 -17.194 1.00 82.88 197 GLU A C 1
ATOM 1636 O O . GLU A 1 197 ? -2.955 -7.019 -17.530 1.00 82.88 197 GLU A O 1
ATOM 1641 N N . VAL A 1 198 ? -2.944 -4.828 -17.060 1.00 84.06 198 VAL A N 1
ATOM 1642 C CA . VAL A 1 198 ? -1.505 -4.609 -17.281 1.00 84.06 198 VAL A CA 1
ATOM 1643 C C . VAL A 1 198 ? -0.702 -5.034 -16.051 1.00 84.06 198 VAL A C 1
ATOM 1645 O O . VAL A 1 198 ? 0.356 -5.653 -16.153 1.00 84.06 198 VAL A O 1
ATOM 1648 N N . ILE A 1 199 ? -1.213 -4.704 -14.863 1.00 86.50 199 ILE A N 1
ATOM 1649 C CA . ILE A 1 199 ? -0.650 -5.144 -13.586 1.00 86.50 199 ILE A CA 1
ATOM 1650 C C . ILE A 1 199 ? -1.779 -5.758 -12.776 1.00 86.50 199 ILE A C 1
ATOM 1652 O O . ILE A 1 199 ? -2.733 -5.066 -12.419 1.00 86.50 199 ILE A O 1
ATOM 1656 N N . SER A 1 200 ? -1.635 -7.044 -12.462 1.00 85.81 200 SER A N 1
ATOM 1657 C CA . SER A 1 200 ? -2.648 -7.799 -11.732 1.00 85.81 200 SER A CA 1
ATOM 1658 C C . SER A 1 200 ? -2.870 -7.264 -10.320 1.00 85.81 200 SER A C 1
ATOM 1660 O O . SER A 1 200 ? -1.885 -7.037 -9.604 1.00 85.81 200 SER A O 1
ATOM 1662 N N . LYS A 1 201 ? -4.125 -7.144 -9.876 1.00 87.56 201 LYS A N 1
ATOM 1663 C CA . LYS A 1 201 ? -4.421 -6.807 -8.475 1.00 87.56 201 LYS A CA 1
ATOM 1664 C C . LYS A 1 201 ? -3.923 -7.899 -7.525 1.00 87.56 201 LYS A C 1
ATOM 1666 O O . LYS A 1 201 ? -4.304 -9.059 -7.630 1.00 87.56 201 LYS A O 1
ATOM 1671 N N . ASP A 1 202 ? -3.135 -7.504 -6.532 1.00 88.25 202 ASP A N 1
ATOM 1672 C CA . ASP A 1 202 ? -2.593 -8.411 -5.526 1.00 88.25 202 ASP A CA 1
ATOM 1673 C C . ASP A 1 202 ? -3.358 -8.320 -4.192 1.00 88.25 202 ASP A C 1
ATOM 1675 O O . ASP A 1 202 ? -3.377 -7.289 -3.508 1.00 88.25 202 ASP A O 1
ATOM 1679 N N . HIS A 1 203 ? -3.993 -9.431 -3.810 1.00 85.31 203 HIS A N 1
ATOM 1680 C CA . HIS A 1 203 ? -4.808 -9.524 -2.599 1.00 85.31 203 HIS A CA 1
ATOM 1681 C C . HIS A 1 203 ? -3.993 -9.510 -1.304 1.00 85.31 203 HIS A C 1
ATOM 1683 O O . HIS A 1 203 ? -4.476 -8.983 -0.295 1.00 85.31 203 HIS A O 1
ATOM 1689 N N . TYR A 1 204 ? -2.775 -10.057 -1.315 1.00 86.94 204 TYR A N 1
ATOM 1690 C CA . TYR A 1 204 ? -1.907 -10.040 -0.146 1.00 86.94 204 TYR A CA 1
ATOM 1691 C C . TYR A 1 204 ? -1.439 -8.610 0.125 1.00 86.94 204 TYR A C 1
ATOM 1693 O O . TYR A 1 204 ? -1.677 -8.092 1.220 1.00 86.94 204 TYR A O 1
ATOM 1701 N N . LEU A 1 205 ? -0.903 -7.915 -0.886 1.00 88.56 205 LEU A N 1
ATOM 1702 C CA . LEU A 1 205 ? -0.490 -6.512 -0.777 1.00 88.56 205 LEU A CA 1
ATOM 1703 C C . LEU A 1 205 ? -1.652 -5.593 -0.389 1.00 88.56 205 LEU A C 1
ATOM 1705 O O . LEU A 1 205 ? -1.449 -4.651 0.378 1.00 88.56 205 LEU A O 1
ATOM 1709 N N . ALA A 1 206 ? -2.874 -5.875 -0.853 1.00 83.88 206 ALA A N 1
ATOM 1710 C CA . ALA A 1 206 ? -4.062 -5.125 -0.448 1.00 83.88 206 ALA A CA 1
ATOM 1711 C C . ALA A 1 206 ? -4.336 -5.174 1.061 1.00 83.88 206 ALA A C 1
ATOM 1713 O O . ALA A 1 206 ? -4.859 -4.198 1.606 1.00 83.88 206 ALA A O 1
ATOM 1714 N N . SER A 1 207 ? -3.956 -6.267 1.727 1.00 82.38 207 SER A N 1
ATOM 1715 C CA . SER A 1 207 ? -4.068 -6.415 3.180 1.00 82.38 207 SER A CA 1
ATOM 1716 C C . SER A 1 207 ? -2.805 -6.086 3.969 1.00 82.38 207 SER A C 1
ATOM 1718 O O . SER A 1 207 ? -2.911 -5.638 5.107 1.00 82.38 207 SER A O 1
ATOM 1720 N N . ALA A 1 208 ? -1.627 -6.311 3.392 1.00 86.25 208 ALA A N 1
ATOM 1721 C CA . ALA A 1 208 ? -0.367 -6.253 4.120 1.00 86.25 208 ALA A CA 1
ATOM 1722 C C . ALA A 1 208 ? 0.279 -4.860 4.081 1.00 86.25 208 ALA A C 1
ATOM 1724 O O . ALA A 1 208 ? 0.884 -4.436 5.072 1.00 86.25 208 ALA A O 1
ATOM 1725 N N . LEU A 1 209 ? 0.135 -4.131 2.964 1.00 90.38 209 LEU A N 1
ATOM 1726 C CA . LEU A 1 209 ? 0.741 -2.809 2.821 1.00 90.38 209 LEU A CA 1
ATOM 1727 C C . LEU A 1 209 ? 0.111 -1.789 3.782 1.00 90.38 209 LEU A C 1
ATOM 1729 O O . LEU A 1 209 ? -1.110 -1.785 3.976 1.00 90.38 209 LEU A O 1
ATOM 1733 N N . PRO A 1 210 ? 0.919 -0.862 4.328 1.00 90.56 210 PRO A N 1
ATOM 1734 C CA . PRO A 1 210 ? 0.409 0.230 5.143 1.00 90.56 210 PRO A CA 1
ATOM 1735 C C . PRO A 1 210 ? -0.498 1.173 4.336 1.00 90.56 210 PRO A C 1
ATOM 1737 O O . PRO A 1 210 ? -0.636 1.091 3.111 1.00 90.56 210 PRO A O 1
ATOM 1740 N N . GLU A 1 211 ? -1.151 2.103 5.027 1.00 87.62 211 GLU A N 1
ATOM 1741 C CA . GLU A 1 211 ? -1.903 3.162 4.357 1.00 87.62 211 GLU A CA 1
ATOM 1742 C C . GLU A 1 211 ? -0.953 4.171 3.710 1.00 87.62 211 GLU A C 1
ATOM 1744 O O . GLU A 1 211 ? 0.054 4.549 4.310 1.00 87.62 211 GLU A O 1
ATOM 1749 N N . ALA A 1 212 ? -1.306 4.672 2.522 1.00 89.00 212 ALA A N 1
ATOM 1750 C CA . ALA A 1 212 ? -0.483 5.646 1.798 1.00 89.00 212 ALA A CA 1
ATOM 1751 C C . ALA A 1 212 ? -0.204 6.922 2.622 1.00 89.00 212 ALA A C 1
ATOM 1753 O O . ALA A 1 212 ? 0.860 7.521 2.511 1.00 89.00 212 ALA A O 1
ATOM 1754 N N . ASN A 1 213 ? -1.141 7.316 3.491 1.00 88.00 213 ASN A N 1
ATOM 1755 C CA . ASN A 1 213 ? -0.992 8.477 4.373 1.00 88.00 213 ASN A CA 1
ATOM 1756 C C . ASN A 1 213 ? -0.023 8.255 5.544 1.00 88.00 213 ASN A C 1
ATOM 1758 O O . ASN A 1 213 ? 0.273 9.211 6.244 1.00 88.00 213 ASN A O 1
ATOM 1762 N N . SER A 1 214 ? 0.448 7.024 5.752 1.00 89.19 214 SER A N 1
ATOM 1763 C CA . SER A 1 214 ? 1.391 6.650 6.815 1.00 89.19 214 SER A CA 1
ATOM 1764 C C . SER A 1 214 ? 2.789 6.306 6.285 1.00 89.19 214 SER A C 1
ATOM 1766 O O . SER A 1 214 ? 3.604 5.727 7.000 1.00 89.19 214 SER A O 1
ATOM 1768 N N . LEU A 1 215 ? 3.056 6.597 5.006 1.00 92.88 215 LEU A N 1
ATOM 1769 C CA . LEU A 1 215 ? 4.326 6.284 4.341 1.00 92.88 215 LEU A CA 1
ATOM 1770 C C . LEU A 1 215 ? 5.516 7.084 4.893 1.00 92.88 215 LEU A C 1
ATOM 1772 O O . LEU A 1 215 ? 6.645 6.593 4.881 1.00 92.88 215 LEU A O 1
ATOM 1776 N N . ASP A 1 216 ? 5.251 8.259 5.452 1.00 91.94 216 ASP A N 1
ATOM 1777 C CA . ASP A 1 216 ? 6.202 9.098 6.183 1.00 91.94 216 ASP A CA 1
ATOM 1778 C C . ASP A 1 216 ? 6.836 8.357 7.369 1.00 91.94 216 ASP A C 1
ATOM 1780 O O . ASP A 1 216 ? 8.043 8.450 7.595 1.00 91.94 216 ASP A O 1
ATOM 1784 N N . ILE A 1 217 ? 6.059 7.510 8.056 1.00 92.31 217 ILE A N 1
ATOM 1785 C CA . ILE A 1 217 ? 6.558 6.625 9.115 1.00 92.31 217 ILE A CA 1
ATOM 1786 C C . ILE A 1 217 ? 7.651 5.700 8.569 1.00 92.31 217 ILE A C 1
ATOM 1788 O O . ILE A 1 217 ? 8.519 5.283 9.321 1.00 92.31 217 ILE A O 1
ATOM 1792 N N . TYR A 1 218 ? 7.683 5.384 7.280 1.00 92.12 218 TYR A N 1
ATOM 1793 C CA . TYR A 1 218 ? 8.687 4.497 6.683 1.00 92.12 218 TYR A CA 1
ATOM 1794 C C . TYR A 1 218 ? 9.757 5.260 5.903 1.00 92.12 218 TYR A C 1
ATOM 1796 O O . TYR A 1 218 ? 10.451 4.655 5.095 1.00 92.12 218 TYR A O 1
ATOM 1804 N N . ASN A 1 219 ? 9.912 6.562 6.163 1.00 90.19 219 ASN A N 1
ATOM 1805 C CA . ASN A 1 219 ? 10.847 7.455 5.476 1.00 90.19 219 ASN A CA 1
ATOM 1806 C C . ASN A 1 219 ? 10.586 7.573 3.962 1.00 90.19 219 ASN A C 1
ATOM 1808 O O . ASN A 1 219 ? 11.476 7.961 3.209 1.00 90.19 219 ASN A O 1
ATOM 1812 N N . ILE A 1 220 ? 9.363 7.280 3.509 1.00 91.75 220 ILE A N 1
ATOM 1813 C CA . ILE A 1 220 ? 8.947 7.503 2.125 1.00 91.75 220 ILE A CA 1
ATOM 1814 C C . ILE A 1 220 ? 8.203 8.835 2.055 1.00 91.75 220 ILE A C 1
ATOM 1816 O O . ILE A 1 220 ? 7.121 8.996 2.621 1.00 91.75 220 ILE A O 1
ATOM 1820 N N . GLN A 1 221 ? 8.775 9.803 1.342 1.00 89.12 221 GLN A N 1
ATOM 1821 C CA . GLN A 1 221 ? 8.147 11.111 1.182 1.00 89.12 221 GLN A CA 1
ATOM 1822 C C . GLN A 1 221 ? 6.915 11.020 0.274 1.00 89.12 221 GLN A C 1
ATOM 1824 O O . GLN A 1 221 ? 6.978 10.512 -0.849 1.00 89.12 221 GLN A O 1
ATOM 1829 N N . LYS A 1 222 ? 5.790 11.572 0.743 1.00 88.88 222 LYS A N 1
ATOM 1830 C CA . LYS A 1 222 ? 4.502 11.523 0.034 1.00 88.88 222 LYS A CA 1
ATOM 1831 C C . LYS A 1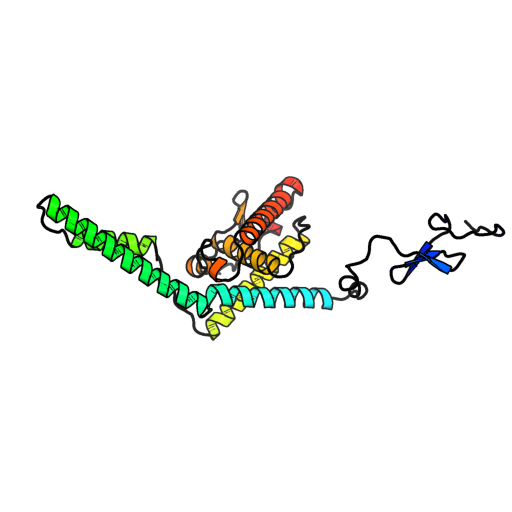 222 ? 4.548 12.200 -1.339 1.00 88.88 222 LYS A C 1
ATOM 1833 O O . LYS A 1 222 ? 3.921 11.708 -2.276 1.00 88.88 222 LYS A O 1
ATOM 1838 N N . THR A 1 223 ? 5.290 13.297 -1.467 1.00 88.50 223 THR A N 1
ATOM 1839 C CA . THR A 1 223 ? 5.492 14.026 -2.730 1.00 88.50 223 THR A CA 1
ATOM 1840 C C . THR A 1 223 ? 6.197 13.152 -3.762 1.00 88.50 223 THR A C 1
ATOM 1842 O O . THR A 1 223 ? 5.663 12.943 -4.848 1.00 88.50 223 THR A O 1
ATOM 1845 N N . HIS A 1 224 ? 7.334 12.547 -3.402 1.00 88.19 224 HIS A N 1
ATOM 1846 C CA . HIS A 1 224 ? 8.060 11.630 -4.281 1.00 88.19 224 HIS A CA 1
ATOM 1847 C C . HIS A 1 224 ? 7.228 10.405 -4.653 1.00 88.19 224 HIS A C 1
ATOM 1849 O O . HIS A 1 224 ? 7.167 10.056 -5.827 1.00 88.19 224 HIS A O 1
ATOM 1855 N N . PHE A 1 225 ? 6.536 9.794 -3.687 1.00 90.81 225 PHE A N 1
ATOM 1856 C CA . PHE A 1 225 ? 5.648 8.659 -3.949 1.00 90.81 225 PHE A CA 1
ATOM 1857 C C . PHE A 1 225 ? 4.548 9.012 -4.959 1.00 90.81 225 PHE A C 1
ATOM 1859 O O . PHE A 1 225 ? 4.331 8.279 -5.922 1.00 90.81 225 PHE A O 1
ATOM 1866 N N . THR A 1 226 ? 3.874 10.148 -4.759 1.00 90.19 226 THR A N 1
ATOM 1867 C CA . THR A 1 226 ? 2.779 10.595 -5.632 1.00 90.19 226 THR A CA 1
ATOM 1868 C C . THR A 1 226 ? 3.293 10.890 -7.037 1.00 90.19 226 THR A C 1
ATOM 1870 O O . THR A 1 226 ? 2.710 10.418 -8.010 1.00 90.19 226 THR A O 1
ATOM 1873 N N . ASN A 1 227 ? 4.422 11.596 -7.144 1.00 87.44 227 ASN A N 1
ATOM 1874 C CA . ASN A 1 227 ? 5.052 11.895 -8.426 1.00 87.44 227 ASN A CA 1
ATOM 1875 C C . ASN A 1 227 ? 5.453 10.611 -9.155 1.00 87.44 227 ASN A C 1
ATOM 1877 O O . ASN A 1 227 ? 5.079 10.439 -10.307 1.00 87.44 227 ASN A O 1
ATOM 1881 N N . CYS A 1 228 ? 6.127 9.673 -8.481 1.00 88.31 228 CYS A N 1
ATOM 1882 C CA . CYS A 1 228 ? 6.530 8.404 -9.090 1.00 88.31 228 CYS A CA 1
ATOM 1883 C C . CYS A 1 228 ? 5.324 7.594 -9.566 1.00 88.31 228 CYS A C 1
ATOM 1885 O O . CYS A 1 228 ? 5.322 7.101 -10.689 1.00 88.31 228 CYS A O 1
ATOM 1887 N N . ARG A 1 229 ? 4.269 7.494 -8.750 1.00 89.88 229 ARG A N 1
ATOM 1888 C CA . ARG A 1 229 ? 3.032 6.808 -9.137 1.00 89.88 229 ARG A CA 1
ATOM 1889 C C . ARG A 1 229 ? 2.420 7.423 -10.396 1.00 89.88 229 ARG A C 1
ATOM 1891 O O . ARG A 1 229 ? 2.061 6.684 -11.310 1.00 89.88 229 ARG A O 1
ATOM 1898 N N . ASN A 1 230 ? 2.312 8.748 -10.442 1.00 88.94 230 ASN A N 1
ATOM 1899 C CA . ASN A 1 230 ? 1.752 9.455 -11.589 1.00 88.94 230 ASN A CA 1
ATOM 1900 C C . ASN A 1 230 ? 2.635 9.289 -12.831 1.00 88.94 230 ASN A C 1
ATOM 1902 O O . ASN A 1 230 ? 2.102 9.043 -13.906 1.00 88.94 230 ASN A O 1
ATOM 1906 N N . CYS A 1 231 ? 3.962 9.351 -12.680 1.00 85.31 231 CYS A N 1
ATOM 1907 C CA . CYS A 1 231 ? 4.914 9.104 -13.761 1.00 85.31 231 CYS A CA 1
ATOM 1908 C C . CYS A 1 231 ? 4.774 7.689 -14.329 1.00 85.31 231 CYS A C 1
ATOM 1910 O O . CYS A 1 231 ? 4.677 7.549 -15.540 1.00 85.31 231 CYS A O 1
ATOM 1912 N N . ILE A 1 232 ? 4.681 6.654 -13.485 1.00 86.94 232 ILE A N 1
ATOM 1913 C CA . ILE A 1 232 ? 4.474 5.269 -13.942 1.00 86.94 232 ILE A CA 1
ATOM 1914 C C . ILE A 1 232 ? 3.162 5.158 -14.726 1.00 86.94 232 ILE A C 1
ATOM 1916 O O . ILE A 1 232 ? 3.132 4.603 -15.820 1.00 86.94 232 ILE A O 1
ATOM 1920 N N . GLN A 1 233 ? 2.068 5.696 -14.182 1.00 87.44 233 GLN A N 1
ATOM 1921 C CA . GLN A 1 233 ? 0.760 5.630 -14.838 1.00 87.44 233 GLN A CA 1
ATOM 1922 C C . GLN A 1 233 ? 0.723 6.416 -16.155 1.00 87.44 233 GLN A C 1
ATOM 1924 O O . GLN A 1 233 ? 0.099 5.956 -17.109 1.00 87.44 233 GLN A O 1
ATOM 1929 N N . ALA A 1 234 ? 1.385 7.574 -16.211 1.00 85.25 234 ALA A N 1
ATOM 1930 C CA . ALA A 1 234 ? 1.531 8.366 -17.427 1.00 85.25 234 ALA A CA 1
ATOM 1931 C C . ALA A 1 234 ? 2.382 7.627 -18.462 1.00 85.25 234 ALA A C 1
ATOM 1933 O O . ALA A 1 234 ? 1.919 7.432 -19.572 1.00 85.25 234 ALA A O 1
ATOM 1934 N N . ALA A 1 235 ? 3.546 7.101 -18.079 1.00 84.12 235 ALA A N 1
ATOM 1935 C CA . ALA A 1 235 ? 4.441 6.379 -18.980 1.00 84.12 235 ALA A CA 1
ATOM 1936 C C . ALA A 1 235 ? 3.769 5.148 -19.612 1.00 84.12 235 ALA A C 1
ATOM 1938 O O . ALA A 1 235 ? 3.911 4.910 -20.809 1.00 84.12 235 ALA A O 1
ATOM 1939 N N . ILE A 1 236 ? 2.987 4.392 -18.831 1.00 83.62 236 ILE A N 1
ATOM 1940 C CA . ILE A 1 236 ? 2.197 3.265 -19.349 1.00 83.62 236 ILE A CA 1
ATOM 1941 C C . ILE A 1 236 ? 1.097 3.765 -20.299 1.00 83.62 236 ILE A C 1
ATOM 1943 O O . ILE A 1 236 ? 0.880 3.168 -21.349 1.00 83.62 236 ILE A O 1
ATOM 1947 N N . ARG A 1 237 ? 0.401 4.857 -19.961 1.00 83.44 237 ARG A N 1
ATOM 1948 C CA . ARG A 1 237 ? -0.640 5.439 -20.823 1.00 83.44 237 ARG A CA 1
ATOM 1949 C C . ARG A 1 237 ? -0.055 5.945 -22.144 1.00 83.44 237 ARG A C 1
ATOM 1951 O O . ARG A 1 237 ? -0.590 5.632 -23.202 1.00 83.44 237 ARG A O 1
ATOM 1958 N N . ASP A 1 238 ? 1.048 6.675 -22.086 1.00 83.12 238 ASP A N 1
ATOM 1959 C CA . ASP A 1 238 ? 1.725 7.253 -23.244 1.00 83.12 238 ASP A CA 1
ATOM 1960 C C . ASP A 1 238 ? 2.279 6.152 -24.153 1.00 83.12 238 ASP A C 1
ATOM 1962 O O . ASP A 1 238 ? 2.119 6.219 -25.371 1.00 83.12 238 ASP A O 1
ATOM 1966 N N . ALA A 1 239 ? 2.832 5.078 -23.581 1.00 81.50 239 ALA A N 1
ATOM 1967 C CA . ALA A 1 239 ? 3.258 3.906 -24.344 1.00 81.50 239 ALA A CA 1
ATOM 1968 C C . ALA A 1 239 ? 2.120 3.311 -25.197 1.00 81.50 239 ALA A C 1
ATOM 1970 O O . ALA A 1 239 ? 2.343 2.911 -26.338 1.00 81.50 239 ALA A O 1
ATOM 1971 N N . LEU A 1 240 ? 0.891 3.297 -24.679 1.00 79.12 240 LEU A N 1
ATOM 1972 C CA . LEU A 1 240 ? -0.271 2.760 -25.389 1.00 79.12 240 LEU A CA 1
ATOM 1973 C C . LEU A 1 240 ? -0.859 3.738 -26.410 1.00 79.12 240 LEU A C 1
ATOM 1975 O O . LEU A 1 240 ? -1.168 3.340 -27.528 1.00 79.12 240 LEU A O 1
ATOM 1979 N N . HIS A 1 241 ? -1.037 5.003 -26.028 1.00 79.50 241 HIS A N 1
ATOM 1980 C CA . HIS A 1 241 ? -1.761 5.978 -26.849 1.00 79.50 241 HIS A CA 1
ATOM 1981 C C . HIS A 1 241 ? -0.874 6.731 -27.842 1.00 79.50 241 HIS A C 1
ATOM 1983 O O . HIS A 1 241 ? -1.340 7.081 -28.920 1.00 79.50 241 HIS A O 1
ATOM 1989 N N . ILE A 1 242 ? 0.380 7.003 -27.478 1.00 77.81 242 ILE A N 1
ATOM 1990 C CA . ILE A 1 242 ? 1.316 7.784 -28.298 1.00 77.81 242 ILE A CA 1
ATOM 1991 C C . ILE A 1 242 ? 2.227 6.842 -29.082 1.00 77.81 242 ILE A C 1
ATOM 1993 O O . ILE A 1 242 ? 2.449 7.037 -30.274 1.00 77.81 242 ILE A O 1
ATOM 1997 N N . HIS A 1 243 ? 2.736 5.802 -28.420 1.00 73.88 243 HIS A N 1
ATOM 1998 C CA . HIS A 1 243 ? 3.690 4.865 -29.019 1.00 73.88 243 HIS A CA 1
ATOM 1999 C C . HIS A 1 243 ? 3.041 3.588 -29.567 1.00 73.88 243 HIS A C 1
ATOM 2001 O O . HIS A 1 243 ? 3.758 2.715 -30.052 1.00 73.88 243 HIS A O 1
ATOM 2007 N N . TYR A 1 244 ? 1.705 3.487 -29.513 1.00 75.88 244 TYR A N 1
ATOM 2008 C CA . TYR A 1 244 ? 0.906 2.377 -30.052 1.00 75.88 244 TYR A CA 1
ATOM 2009 C C . TYR A 1 244 ? 1.416 0.986 -29.648 1.00 75.88 244 TYR A C 1
ATOM 2011 O O . TYR A 1 244 ? 1.321 0.020 -30.408 1.00 75.88 244 TYR A O 1
ATOM 2019 N N . MET A 1 245 ? 1.978 0.866 -28.444 1.00 77.44 245 MET A N 1
ATOM 2020 C CA . MET A 1 245 ? 2.443 -0.420 -27.948 1.00 77.44 245 MET A CA 1
ATOM 2021 C C . MET A 1 245 ? 1.258 -1.326 -27.638 1.00 77.44 245 MET A C 1
ATOM 2023 O O . MET A 1 245 ? 0.238 -0.893 -27.105 1.00 77.44 245 MET A O 1
ATOM 2027 N N . SER A 1 246 ? 1.415 -2.616 -27.925 1.00 75.56 246 SER A N 1
ATOM 2028 C CA . SER A 1 246 ? 0.421 -3.610 -27.533 1.00 75.56 246 SER A CA 1
ATOM 2029 C C . SER A 1 246 ? 0.343 -3.708 -25.998 1.00 75.56 246 SER A C 1
ATOM 2031 O O . SER A 1 246 ? 1.377 -3.943 -25.363 1.00 75.56 246 SER A O 1
ATOM 2033 N N . PRO A 1 247 ? -0.854 -3.604 -25.383 1.00 72.88 247 PRO A N 1
ATOM 2034 C CA . PRO A 1 247 ? -1.037 -3.783 -23.940 1.00 72.88 247 PRO A CA 1
ATOM 2035 C C . PRO A 1 247 ? -0.475 -5.101 -23.405 1.00 72.88 247 PRO A C 1
ATOM 2037 O O . PRO A 1 247 ? 0.007 -5.149 -22.275 1.00 72.88 247 PRO A O 1
ATOM 2040 N N . PHE A 1 248 ? -0.465 -6.149 -24.233 1.00 73.75 248 PHE A N 1
ATOM 2041 C CA . PHE A 1 248 ? 0.062 -7.466 -23.877 1.00 73.75 248 PHE A CA 1
ATOM 2042 C C . PHE A 1 248 ? 1.572 -7.461 -23.597 1.00 73.75 248 PHE A C 1
ATOM 2044 O O . PHE A 1 248 ? 2.048 -8.263 -22.799 1.00 73.75 248 PHE A O 1
ATOM 2051 N N . LEU A 1 249 ? 2.326 -6.526 -24.188 1.00 70.88 249 LEU A N 1
ATOM 2052 C CA . LEU A 1 249 ? 3.763 -6.368 -23.928 1.00 70.88 249 LEU A CA 1
ATOM 2053 C C . LEU A 1 249 ? 4.041 -5.754 -22.549 1.00 70.88 249 LEU A C 1
ATOM 2055 O O . LEU A 1 249 ? 5.118 -5.946 -21.986 1.00 70.88 249 LEU A O 1
ATOM 2059 N N . LEU A 1 250 ? 3.067 -5.023 -22.002 1.00 71.50 250 LEU A N 1
ATOM 2060 C CA . LEU A 1 250 ? 3.165 -4.359 -20.705 1.00 71.50 250 LEU A CA 1
ATOM 2061 C C . LEU A 1 250 ? 2.661 -5.240 -19.556 1.00 71.50 250 LEU A C 1
ATOM 2063 O O . LEU A 1 250 ? 2.855 -4.867 -18.399 1.00 71.50 250 LEU A O 1
ATOM 2067 N N . ILE A 1 251 ? 2.055 -6.399 -19.854 1.00 69.81 251 ILE A N 1
ATOM 2068 C CA . ILE A 1 251 ? 1.604 -7.356 -18.839 1.00 69.81 251 ILE A CA 1
ATOM 2069 C C . ILE A 1 251 ? 2.815 -7.778 -18.012 1.00 69.81 251 ILE A C 1
ATOM 2071 O O . ILE A 1 251 ? 3.706 -8.485 -18.491 1.00 69.81 251 ILE A O 1
ATOM 2075 N N . SER A 1 252 ? 2.869 -7.353 -16.751 1.00 65.31 252 SER A N 1
ATOM 2076 C CA . SER A 1 252 ? 3.781 -7.972 -15.792 1.00 65.31 252 SER A CA 1
ATOM 2077 C C . SER A 1 252 ? 3.196 -9.319 -15.422 1.00 65.31 252 SER A C 1
ATOM 2079 O O . SER A 1 252 ? 2.060 -9.368 -14.951 1.00 65.31 252 SER A O 1
ATOM 2081 N N . SER A 1 253 ? 3.946 -10.394 -15.681 1.00 54.97 253 SER A N 1
ATOM 2082 C CA . SER A 1 253 ? 3.472 -11.769 -15.524 1.00 54.97 253 SER A CA 1
ATOM 2083 C C . SER A 1 253 ? 2.757 -11.915 -14.182 1.00 54.97 253 SER A C 1
ATOM 2085 O O . SER A 1 253 ? 3.351 -11.748 -13.108 1.00 54.97 253 SER A O 1
ATOM 2087 N N . SER A 1 254 ? 1.452 -12.150 -14.254 1.00 45.69 254 SER A N 1
ATOM 2088 C CA . SER A 1 254 ? 0.671 -12.659 -13.147 1.00 45.69 254 SER A CA 1
ATOM 2089 C C . SER A 1 254 ? 1.188 -14.051 -12.817 1.00 45.69 254 SER A C 1
ATOM 2091 O O . SER A 1 254 ? 1.560 -14.824 -13.698 1.00 45.69 254 SER A O 1
ATOM 2093 N N . TYR A 1 255 ? 1.206 -14.377 -11.529 1.00 41.91 255 TYR A N 1
ATOM 2094 C CA . TYR A 1 255 ? 1.070 -15.769 -11.142 1.00 41.91 255 TYR A CA 1
ATOM 2095 C C . TYR A 1 255 ? -0.304 -16.198 -11.671 1.00 41.91 255 TYR A C 1
ATOM 2097 O O . TYR A 1 255 ? -1.325 -15.788 -11.118 1.00 41.91 255 TYR A O 1
ATOM 2105 N N . ASN A 1 256 ? -0.334 -16.891 -12.809 1.00 36.00 256 ASN A N 1
ATOM 2106 C CA . ASN A 1 256 ? -1.529 -17.593 -13.252 1.00 36.00 256 ASN A CA 1
ATOM 2107 C C . ASN A 1 256 ? -1.680 -18.734 -12.253 1.00 36.00 256 ASN A C 1
ATOM 2109 O O . ASN A 1 256 ? -0.866 -19.650 -12.254 1.00 36.00 256 ASN A O 1
ATOM 2113 N N . GLY A 1 257 ? -2.611 -18.583 -11.312 1.00 36.53 257 GLY A N 1
ATOM 2114 C CA . GLY A 1 257 ? -2.907 -19.590 -10.298 1.00 36.53 257 GLY A CA 1
ATOM 2115 C C . GLY A 1 257 ? -3.619 -20.793 -10.905 1.00 36.53 257 GLY A C 1
ATOM 2116 O O . GLY A 1 257 ? -4.767 -21.043 -10.551 1.00 36.53 257 GLY A O 1
ATOM 2117 N N . GLU A 1 258 ? -2.947 -21.474 -11.831 1.00 30.98 258 GLU A N 1
ATOM 2118 C CA . GLU A 1 258 ? -3.200 -22.879 -12.151 1.00 30.98 258 GLU A CA 1
ATOM 2119 C C . GLU A 1 258 ? -2.362 -23.763 -11.223 1.00 30.98 258 GLU A C 1
ATOM 2121 O O . GLU A 1 258 ? -1.150 -23.479 -11.058 1.00 30.98 258 GLU A O 1
#

Sequence (258 aa):
MNHRGEIHVCSDHCDSEKVFSDGFLTCTISGIRYAKPKYVNTYQANHEYHRTSSTVVRVHQHHLKNIAHEVLFRLLFSKKRFKAEKKRLFDVQKDIKKMWVKMKRNYDKTKQHVNVLEMINSAHVLLNRRIPRTFVIPTEDIQKIICKFYTDRINDICLKLKYLTPHSAVYHGSALEAFITAILFIMRQGLRINDVEVISKDHYLASALPEANSLDIYNIQKTHFTNCRNCIQAAIRDALHIHYMSPFLLISSSYNGE